Protein AF-A0A1V5VRU3-F1 (afdb_monomer)

Foldseek 3Di:
DDDDDPVNVVVVVVVVVVVVVVVVVVVVVVVVVVVVPPPPPPPPPDDDDDDDPDDDPDDDDPPPPPDDDDDDDDDDDDDDDDDDDDDPDPPPPPPDDPPAQDEFFDADDFQVSHDPQWTQDADPNTTTGERPQCRPDRRNPPLLAFGFDDFQVSGPPQWGQDQDPNGTGTEHPVCNPDRNNPPPDPPPPDPPPDPDDDDDDDDDDDDDDDDDDDDDDDDDDDDDDDDDDDDDCPDPPDPPVVPVVVVVVVVVVVVVVVD

Radius of gyration: 36.34 Å; Cα contacts (8 Å, |Δi|>4): 181; chains: 1; bounding box: 81×54×110 Å

Structure (mmCIF, N/CA/C/O backbone):
data_AF-A0A1V5VRU3-F1
#
_entry.id   AF-A0A1V5VRU3-F1
#
loop_
_atom_site.group_PDB
_atom_site.id
_atom_site.type_symbol
_atom_site.label_atom_id
_atom_site.label_alt_id
_atom_site.label_comp_id
_atom_site.label_asym_id
_atom_site.label_entity_id
_atom_site.label_seq_id
_atom_site.pdbx_PDB_ins_code
_atom_site.Cartn_x
_atom_site.Cartn_y
_atom_site.Cartn_z
_atom_site.occupancy
_atom_site.B_iso_or_equiv
_atom_site.auth_seq_id
_atom_site.auth_comp_id
_atom_site.auth_asym_id
_atom_site.auth_atom_id
_atom_site.pdbx_PDB_model_num
ATOM 1 N N . MET A 1 1 ? -40.796 11.898 47.579 1.00 52.44 1 MET A N 1
ATOM 2 C CA . MET A 1 1 ? -39.769 11.968 46.516 1.00 52.44 1 MET A CA 1
ATOM 3 C C . MET A 1 1 ? -38.413 11.687 47.148 1.00 52.44 1 MET A C 1
ATOM 5 O O . MET A 1 1 ? -38.053 12.433 48.054 1.00 52.44 1 MET A O 1
ATOM 9 N N . PRO A 1 2 ? -37.701 10.614 46.764 1.00 69.75 2 PRO A N 1
ATOM 10 C CA . PRO A 1 2 ? -36.360 10.347 47.281 1.00 69.75 2 PRO A CA 1
ATOM 11 C C . PRO A 1 2 ? -35.386 11.431 46.801 1.00 69.75 2 PRO A C 1
ATOM 13 O O . PRO A 1 2 ? -35.386 11.793 45.625 1.00 69.75 2 PRO A O 1
ATOM 16 N N . LYS A 1 3 ? -34.562 11.964 47.709 1.00 79.50 3 LYS A N 1
ATOM 17 C CA . LYS A 1 3 ? -33.475 12.879 47.343 1.00 79.50 3 LYS A CA 1
ATOM 18 C C . LYS A 1 3 ? -32.316 12.042 46.808 1.00 79.50 3 LYS A C 1
ATOM 20 O O . LYS A 1 3 ? -31.652 11.361 47.578 1.00 79.50 3 LYS A O 1
ATOM 25 N N . ILE A 1 4 ? -32.098 12.072 45.496 1.00 82.50 4 ILE A N 1
ATOM 26 C CA . ILE A 1 4 ? -30.920 11.451 44.883 1.00 82.50 4 ILE A CA 1
ATOM 27 C C . ILE A 1 4 ? -29.725 12.361 45.165 1.00 82.50 4 ILE A C 1
ATOM 29 O O . ILE A 1 4 ? -29.680 13.497 44.687 1.00 82.50 4 ILE A O 1
ATOM 33 N N . ASP A 1 5 ? -28.761 11.870 45.940 1.00 87.00 5 ASP A N 1
ATOM 34 C CA . ASP A 1 5 ? -27.544 12.620 46.227 1.00 87.00 5 ASP A CA 1
ATOM 35 C C . ASP A 1 5 ? -26.734 12.894 44.958 1.00 87.00 5 ASP A C 1
ATOM 37 O O . ASP A 1 5 ? -26.608 12.055 44.063 1.00 87.00 5 ASP A O 1
ATOM 41 N N . LYS A 1 6 ? -26.113 14.076 44.909 1.00 87.75 6 LYS A N 1
ATOM 42 C CA . LYS A 1 6 ? -25.376 14.580 43.737 1.00 87.75 6 LYS A CA 1
ATOM 43 C C . LYS A 1 6 ? -24.251 13.634 43.275 1.00 87.75 6 LYS A C 1
ATOM 45 O O . LYS A 1 6 ? -23.928 13.601 42.092 1.00 87.75 6 LYS A O 1
ATOM 50 N N . LYS A 1 7 ? -23.690 12.845 44.202 1.00 86.31 7 LYS A N 1
ATOM 51 C CA . LYS A 1 7 ? -22.688 11.795 43.938 1.00 86.31 7 LYS A CA 1
ATOM 52 C C . LYS A 1 7 ? -23.293 10.577 43.226 1.00 86.31 7 LYS A C 1
ATOM 54 O O . LYS A 1 7 ? -22.710 10.084 42.267 1.00 86.31 7 LYS A O 1
ATOM 59 N N . ASN A 1 8 ? -24.483 10.145 43.640 1.00 82.06 8 ASN A N 1
ATOM 60 C CA . ASN A 1 8 ? -25.176 8.998 43.050 1.00 82.06 8 ASN A CA 1
ATOM 61 C C . ASN A 1 8 ? -25.708 9.354 41.653 1.00 82.06 8 ASN A C 1
ATOM 63 O O . ASN A 1 8 ? -25.624 8.540 40.739 1.00 82.06 8 ASN A O 1
ATOM 67 N N . LEU A 1 9 ? -26.157 10.601 41.453 1.00 91.00 9 LEU A N 1
ATOM 68 C CA . LEU A 1 9 ? -26.514 11.116 40.128 1.00 91.00 9 LEU A CA 1
ATOM 69 C C . LEU A 1 9 ? -25.323 11.085 39.150 1.00 91.00 9 LEU A C 1
ATOM 71 O O . LEU A 1 9 ? -25.490 10.672 38.005 1.00 91.00 9 LEU A O 1
ATOM 75 N N . LEU A 1 10 ? -24.122 11.475 39.598 1.00 92.00 10 LEU A N 1
ATOM 76 C CA . LEU A 1 10 ? -22.906 11.413 38.777 1.00 92.00 10 LEU A CA 1
ATOM 77 C C . LEU A 1 10 ? -22.586 9.971 38.346 1.00 92.00 10 LEU A C 1
ATOM 79 O O . LEU A 1 10 ? -22.287 9.731 37.178 1.00 92.00 10 LEU A O 1
ATOM 83 N N . LEU A 1 11 ? -22.693 9.012 39.272 1.00 91.44 11 LEU A N 1
ATOM 84 C CA . LEU A 1 11 ? -22.444 7.593 39.004 1.00 91.44 11 LEU A CA 1
ATOM 85 C C . LEU A 1 11 ? -23.445 7.033 37.977 1.00 91.44 11 LEU A C 1
ATOM 87 O O . LEU A 1 11 ? -23.035 6.376 37.020 1.00 91.44 11 LEU A O 1
ATOM 91 N N . ILE A 1 12 ? -24.733 7.375 38.104 1.00 88.69 12 ILE A N 1
ATOM 92 C CA . ILE A 1 12 ? -25.776 7.003 37.132 1.00 88.69 12 ILE A CA 1
ATOM 93 C C . ILE A 1 12 ? -25.460 7.562 35.735 1.00 88.69 12 ILE A C 1
ATOM 95 O O . ILE A 1 12 ? -25.572 6.830 34.753 1.00 88.69 12 ILE A O 1
ATOM 99 N N . ILE A 1 13 ? -25.021 8.821 35.622 1.00 94.38 13 ILE A N 1
ATOM 100 C CA . ILE A 1 13 ? -24.660 9.430 34.327 1.00 94.38 13 ILE A CA 1
ATOM 101 C C . ILE A 1 13 ? -23.489 8.682 33.667 1.00 94.38 13 ILE A C 1
ATOM 103 O O . ILE A 1 13 ? -23.544 8.403 32.469 1.00 94.38 13 ILE A O 1
ATOM 107 N N . ILE A 1 14 ? -22.458 8.311 34.434 1.00 95.00 14 ILE A N 1
ATOM 108 C CA . ILE A 1 14 ? -21.302 7.546 33.928 1.00 95.00 14 ILE A CA 1
ATOM 109 C C . ILE A 1 14 ? -21.729 6.144 33.455 1.00 95.00 14 ILE A C 1
ATOM 111 O O . ILE A 1 14 ? -21.285 5.678 32.401 1.00 95.00 14 ILE A O 1
ATOM 115 N N . LEU A 1 15 ? -22.626 5.484 34.191 1.00 93.25 15 LEU A N 1
ATOM 116 C CA . LEU A 1 15 ? -23.161 4.169 33.828 1.00 93.25 15 LEU A CA 1
ATOM 117 C C . LEU A 1 15 ? -24.006 4.241 32.542 1.00 93.25 15 LEU A C 1
ATOM 119 O O . LEU A 1 15 ? -23.826 3.431 31.636 1.00 93.25 15 LEU A O 1
ATOM 123 N N . VAL A 1 16 ? -24.863 5.256 32.398 1.00 93.19 16 VAL A N 1
ATOM 124 C CA . VAL A 1 16 ? -25.648 5.467 31.168 1.00 93.19 16 VAL A CA 1
ATOM 125 C C . VAL A 1 16 ? -24.740 5.780 29.971 1.00 93.19 16 VAL A C 1
ATOM 127 O O . VAL A 1 16 ? -24.919 5.202 28.898 1.00 93.19 16 VAL A O 1
ATOM 130 N N . ALA A 1 17 ? -23.731 6.638 30.144 1.00 95.25 17 ALA A N 1
ATOM 131 C CA . ALA A 1 17 ? -22.798 6.992 29.073 1.00 95.25 17 ALA A CA 1
ATOM 132 C C . ALA A 1 17 ? -21.990 5.782 28.567 1.00 95.25 17 ALA A C 1
ATOM 134 O O . ALA A 1 17 ? -21.843 5.602 27.356 1.00 95.25 17 ALA A O 1
ATOM 135 N N . THR A 1 18 ? -21.505 4.923 29.471 1.00 95.94 18 THR A N 1
ATOM 136 C CA . THR A 1 18 ? -20.747 3.717 29.092 1.00 95.94 18 THR A CA 1
ATOM 137 C C . THR A 1 18 ? -21.614 2.683 28.367 1.00 95.94 18 THR A C 1
ATOM 139 O O . THR A 1 18 ? -21.159 2.111 27.374 1.00 95.94 18 THR A O 1
ATOM 142 N N . VAL A 1 19 ? -22.881 2.506 28.762 1.00 93.25 19 VAL A N 1
ATOM 143 C CA . VAL A 1 19 ? -23.839 1.644 28.038 1.00 93.25 19 VAL A CA 1
ATOM 144 C C . VAL A 1 19 ? -24.113 2.163 26.619 1.00 93.25 19 VAL A C 1
ATOM 146 O O . VAL A 1 19 ? -24.104 1.377 25.669 1.00 93.25 19 VAL A O 1
ATOM 149 N N . ILE A 1 20 ? -24.291 3.478 26.440 1.00 95.06 20 ILE A N 1
ATOM 150 C CA . ILE A 1 20 ? -24.502 4.089 25.113 1.00 95.06 20 ILE A CA 1
ATOM 151 C C . ILE A 1 20 ? -23.274 3.886 24.209 1.00 95.06 20 ILE A C 1
ATOM 153 O O . ILE A 1 20 ? -23.419 3.479 23.055 1.00 95.06 20 ILE A O 1
ATOM 157 N N . LEU A 1 21 ? -22.063 4.104 24.732 1.00 95.19 21 LEU A N 1
ATOM 158 C CA . LEU A 1 21 ? -20.812 3.860 24.002 1.00 95.19 21 LEU A CA 1
ATOM 159 C C . LEU A 1 21 ? -20.673 2.390 23.569 1.00 95.19 21 LEU A C 1
ATOM 161 O O . LEU A 1 21 ? -20.313 2.124 22.421 1.00 95.19 21 LEU A O 1
ATOM 165 N N . GLY A 1 22 ? -21.026 1.439 24.441 1.00 93.62 22 GLY A N 1
ATOM 166 C CA . GLY A 1 22 ? -21.050 0.009 24.113 1.00 93.62 22 GLY A CA 1
ATOM 167 C C . GLY A 1 22 ? -22.048 -0.355 23.005 1.00 93.62 22 GLY A C 1
ATOM 168 O O . GLY A 1 22 ? -21.742 -1.168 22.133 1.00 93.62 22 GLY A O 1
ATOM 169 N N . ALA A 1 23 ? -23.223 0.279 22.972 1.00 92.31 23 ALA A N 1
ATOM 170 C CA . ALA A 1 23 ? -24.199 0.062 21.902 1.00 92.31 23 ALA A CA 1
ATOM 171 C C . ALA A 1 23 ? -23.693 0.560 20.529 1.00 92.31 23 ALA A C 1
ATOM 173 O O . ALA A 1 23 ? -23.911 -0.097 19.504 1.00 92.31 23 ALA A O 1
ATOM 174 N N . ILE A 1 24 ? -22.981 1.691 20.495 1.00 95.75 24 ILE A N 1
ATOM 175 C CA . ILE A 1 24 ? -22.416 2.265 19.260 1.00 95.75 24 ILE A CA 1
ATOM 176 C C . ILE A 1 24 ? -21.297 1.375 18.693 1.00 95.75 24 ILE A C 1
ATOM 178 O O . ILE A 1 24 ? -21.255 1.131 17.483 1.00 95.75 24 ILE A O 1
ATOM 182 N N . THR A 1 25 ? -20.410 0.836 19.535 1.00 93.44 25 THR A N 1
ATOM 183 C CA . THR A 1 25 ? -19.323 -0.041 19.060 1.00 93.44 25 THR A CA 1
ATOM 184 C C . THR A 1 25 ? -19.852 -1.371 18.520 1.00 93.44 25 THR A C 1
ATOM 186 O O . THR A 1 25 ? -19.452 -1.782 17.429 1.00 93.44 25 THR A O 1
ATOM 189 N N . VAL A 1 26 ? -20.812 -2.004 19.205 1.00 94.56 26 VAL A N 1
ATOM 190 C CA . VAL A 1 26 ? -21.435 -3.264 18.752 1.00 94.56 26 VAL A CA 1
ATOM 191 C C . VAL A 1 26 ? -22.196 -3.083 17.434 1.00 94.56 26 VAL A C 1
ATOM 193 O O . VAL A 1 26 ? -22.033 -3.886 16.514 1.00 94.56 26 VAL A O 1
ATOM 196 N N . THR A 1 27 ? -22.989 -2.017 17.290 1.00 92.88 27 THR A N 1
ATOM 197 C CA . THR A 1 27 ? -23.717 -1.745 16.034 1.00 92.88 27 THR A CA 1
ATOM 198 C C . THR A 1 27 ? -22.776 -1.447 14.864 1.00 92.88 27 THR A C 1
ATOM 200 O O . THR A 1 27 ? -23.025 -1.914 13.750 1.00 92.88 27 THR A O 1
ATOM 203 N N . THR A 1 28 ? -21.659 -0.757 15.111 1.00 93.88 28 THR A N 1
ATOM 204 C CA . THR A 1 28 ? -20.618 -0.504 14.100 1.00 93.88 28 THR A CA 1
ATOM 205 C C . THR A 1 28 ? -19.918 -1.797 13.669 1.00 93.88 28 THR A C 1
ATOM 207 O O . THR A 1 28 ? -19.772 -2.048 12.471 1.00 93.88 28 THR A O 1
ATOM 210 N N . ALA A 1 29 ? -19.555 -2.665 14.619 1.00 92.62 29 ALA A N 1
ATOM 211 C CA . ALA A 1 29 ? -18.951 -3.965 14.323 1.00 92.62 29 ALA A CA 1
ATOM 212 C C . ALA A 1 29 ? -19.888 -4.864 13.492 1.00 92.62 29 ALA A C 1
ATOM 214 O O . ALA A 1 29 ? -19.464 -5.452 12.496 1.00 92.62 29 ALA A O 1
ATOM 215 N N . LEU A 1 30 ? -21.181 -4.914 13.839 1.00 92.94 30 LEU A N 1
ATOM 216 C CA . LEU A 1 30 ? -22.188 -5.665 13.081 1.00 92.94 30 LEU A CA 1
ATOM 217 C C . LEU A 1 30 ? -22.394 -5.108 11.663 1.00 92.94 30 LEU A C 1
ATOM 219 O O . LEU A 1 30 ? -22.528 -5.889 10.721 1.00 92.94 30 LEU A O 1
ATOM 223 N N . LYS A 1 31 ? -22.374 -3.779 11.482 1.00 90.81 31 LYS A N 1
ATOM 224 C CA . LYS A 1 31 ? -22.432 -3.140 10.154 1.00 90.81 31 LYS A CA 1
ATOM 225 C C . LYS A 1 31 ? -21.255 -3.556 9.270 1.00 90.81 31 LYS A C 1
ATOM 227 O O . LYS A 1 31 ? -21.479 -3.940 8.125 1.00 90.81 31 LYS A O 1
ATOM 232 N N . LEU A 1 32 ? -20.028 -3.523 9.794 1.00 89.19 32 LEU A N 1
ATOM 233 C CA . LEU A 1 32 ? -18.833 -3.948 9.054 1.00 89.19 32 LEU A CA 1
ATOM 234 C C . LEU A 1 32 ? -18.878 -5.446 8.712 1.00 89.19 32 LEU A C 1
ATOM 236 O O . LEU A 1 32 ? -18.597 -5.821 7.575 1.00 89.19 32 LEU A O 1
ATOM 240 N N . TYR A 1 33 ? -19.321 -6.290 9.647 1.00 89.19 33 TYR A N 1
ATOM 241 C CA . TYR A 1 33 ? -19.487 -7.727 9.411 1.00 89.19 33 TYR A CA 1
ATOM 242 C C . TYR A 1 33 ? -20.517 -8.029 8.308 1.00 89.19 33 TYR A C 1
ATOM 244 O O . TYR A 1 33 ? -20.262 -8.845 7.425 1.00 89.19 33 TYR A O 1
ATOM 252 N N . GLN A 1 34 ? -21.655 -7.325 8.299 1.00 88.62 34 GLN A N 1
ATOM 253 C CA . GLN A 1 34 ? -22.669 -7.453 7.243 1.00 88.62 34 GLN A CA 1
ATOM 254 C C . GLN A 1 34 ? -22.182 -6.971 5.870 1.00 88.62 34 GLN A C 1
ATOM 256 O O . GLN A 1 34 ? -22.635 -7.496 4.853 1.00 88.62 34 GLN A O 1
ATOM 261 N N . ILE A 1 35 ? -21.279 -5.987 5.819 1.00 85.69 35 ILE A N 1
ATOM 262 C CA . ILE A 1 35 ? -20.655 -5.540 4.566 1.00 85.69 35 ILE A CA 1
ATOM 263 C C . ILE A 1 35 ? -19.686 -6.612 4.051 1.00 85.69 35 ILE A C 1
ATOM 265 O O . ILE A 1 35 ? -19.758 -6.958 2.877 1.00 85.69 35 ILE A O 1
ATOM 269 N N . GLY A 1 36 ? -18.853 -7.191 4.924 1.00 79.00 36 GLY A N 1
ATOM 270 C CA . GLY A 1 36 ? -17.902 -8.247 4.553 1.00 79.00 36 GLY A CA 1
ATOM 271 C C . GLY A 1 36 ? -18.531 -9.603 4.201 1.00 79.00 36 GLY A C 1
ATOM 272 O O . GLY A 1 36 ? -17.907 -10.390 3.498 1.00 79.00 36 GLY A O 1
ATOM 273 N N . GLN A 1 37 ? -19.754 -9.890 4.666 1.00 79.38 37 GLN A N 1
ATOM 274 C CA . GLN A 1 37 ? -20.467 -11.135 4.338 1.00 79.38 37 GLN A CA 1
ATOM 275 C C . GLN A 1 37 ? -21.315 -11.082 3.068 1.00 79.38 37 GLN A C 1
ATOM 277 O O . GLN A 1 37 ? -21.686 -12.138 2.555 1.00 79.38 37 GLN A O 1
ATOM 282 N N . LYS A 1 38 ? -21.636 -9.897 2.538 1.00 77.00 38 LYS A N 1
ATOM 283 C CA . LYS A 1 38 ? -22.164 -9.835 1.174 1.00 77.00 38 LYS A CA 1
ATOM 284 C C . LYS A 1 38 ? -21.024 -10.254 0.253 1.00 77.00 38 LYS A C 1
ATOM 286 O O . LYS A 1 38 ? -19.994 -9.581 0.290 1.00 77.00 38 LYS A O 1
ATOM 291 N N . PRO A 1 39 ? -21.172 -11.314 -0.565 1.00 58.94 39 PRO A N 1
ATOM 292 C CA . PRO A 1 39 ? -20.181 -11.602 -1.580 1.00 58.94 39 PRO A CA 1
ATOM 293 C C . PRO A 1 39 ? -20.085 -10.354 -2.447 1.00 58.94 39 PRO A C 1
ATOM 295 O O . PRO A 1 39 ? -21.050 -9.987 -3.123 1.00 58.94 39 PRO A O 1
ATOM 298 N N . VAL A 1 40 ? -18.943 -9.672 -2.385 1.00 65.88 40 VAL A N 1
ATOM 299 C CA . VAL A 1 40 ? -18.565 -8.728 -3.425 1.00 65.88 40 VAL A CA 1
ATOM 300 C C . VAL A 1 40 ? -18.407 -9.585 -4.669 1.00 65.88 40 VAL A C 1
ATOM 302 O O . VAL A 1 40 ? -17.387 -10.246 -4.854 1.00 65.88 40 VAL A O 1
ATOM 305 N N . ALA A 1 41 ? -19.494 -9.675 -5.444 1.00 55.88 41 ALA A N 1
ATOM 306 C CA . ALA A 1 41 ? -19.493 -10.319 -6.745 1.00 55.88 41 ALA A CA 1
ATOM 307 C C . ALA A 1 41 ? -18.259 -9.781 -7.470 1.00 55.88 41 ALA A C 1
ATOM 309 O O . ALA A 1 41 ? -18.127 -8.554 -7.508 1.00 55.88 41 ALA A O 1
ATOM 310 N N . PRO A 1 42 ? -17.328 -10.639 -7.932 1.00 53.81 42 PRO A N 1
ATOM 311 C CA . PRO A 1 42 ? -16.067 -10.161 -8.468 1.00 53.81 42 PRO A CA 1
ATOM 312 C C . PRO A 1 42 ? -16.358 -9.134 -9.552 1.00 53.81 42 PRO A C 1
ATOM 314 O O . PRO A 1 42 ? -16.870 -9.491 -10.608 1.00 53.81 42 PRO A O 1
ATOM 317 N N . THR A 1 43 ? -16.046 -7.860 -9.299 1.00 55.91 43 THR A N 1
ATOM 318 C CA . THR A 1 43 ? -16.284 -6.769 -10.257 1.00 55.91 43 THR A CA 1
ATOM 319 C C . THR A 1 43 ? -15.263 -6.798 -11.401 1.00 55.91 43 THR A C 1
ATOM 321 O O . THR A 1 43 ? -14.963 -5.775 -12.009 1.00 55.91 43 THR A O 1
ATOM 324 N N . ALA A 1 44 ? -14.734 -7.987 -11.701 1.00 54.91 44 ALA A N 1
ATOM 325 C CA . ALA A 1 44 ? -14.215 -8.311 -13.009 1.00 54.91 44 ALA A CA 1
ATOM 326 C C . ALA A 1 44 ? -15.389 -8.160 -13.995 1.00 54.91 44 ALA A C 1
ATOM 328 O O . ALA A 1 44 ? -16.414 -8.825 -13.818 1.00 54.91 44 ALA A O 1
ATOM 329 N N . PRO A 1 45 ? -15.299 -7.263 -14.990 1.00 55.25 45 PRO A N 1
ATOM 330 C CA . PRO A 1 45 ? -16.370 -7.093 -15.961 1.00 55.25 45 PRO A CA 1
ATOM 331 C C . PRO A 1 45 ? -16.643 -8.420 -16.679 1.00 55.25 45 PRO A C 1
ATOM 333 O O . PRO A 1 45 ? -15.709 -9.114 -17.086 1.00 55.25 45 PRO A O 1
ATOM 336 N N . GLU A 1 46 ? -17.928 -8.760 -16.840 1.00 50.94 46 GLU A N 1
ATOM 337 C CA . GLU A 1 46 ? -18.367 -9.958 -17.564 1.00 50.94 46 GLU A CA 1
ATOM 338 C C . GLU A 1 46 ? -17.716 -9.987 -18.954 1.00 50.94 46 GLU A C 1
ATOM 340 O O . GLU A 1 46 ? -18.046 -9.195 -19.840 1.00 50.94 46 GLU A O 1
ATOM 345 N N . SER A 1 47 ? -16.765 -10.899 -19.144 1.00 53.72 47 SER A N 1
ATOM 346 C CA . SER A 1 47 ? -15.974 -10.981 -20.367 1.00 53.72 47 SER A CA 1
ATOM 347 C C . SER A 1 47 ? -16.795 -11.687 -21.448 1.00 53.72 47 SER A C 1
ATOM 349 O O . SER A 1 47 ? -16.788 -12.912 -21.568 1.00 53.72 47 SER A O 1
ATOM 351 N N . LYS A 1 48 ? -17.540 -10.909 -22.235 1.00 57.91 48 LYS A N 1
ATOM 352 C CA . LYS A 1 48 ? -18.231 -11.357 -23.454 1.00 57.91 48 LYS A CA 1
ATOM 353 C C . LYS A 1 48 ? -17.736 -10.534 -24.652 1.00 57.91 48 LYS A C 1
ATOM 355 O O . LYS A 1 48 ? -17.472 -9.345 -24.483 1.00 57.91 48 LYS A O 1
ATOM 360 N N . PRO A 1 49 ? -17.652 -11.118 -25.864 1.00 58.34 49 PRO A N 1
ATOM 361 C CA . PRO A 1 49 ? -18.237 -12.398 -26.272 1.00 58.34 49 PRO A CA 1
ATOM 362 C C . PRO A 1 49 ? -17.252 -13.582 -26.284 1.00 58.34 49 PRO A C 1
ATOM 364 O O . PRO A 1 49 ? -16.040 -13.414 -26.196 1.00 58.34 49 PRO A O 1
ATOM 367 N N . LYS A 1 50 ? -17.813 -14.789 -26.451 1.00 55.12 50 LYS A N 1
ATOM 368 C CA . LYS A 1 50 ? -17.084 -16.037 -26.727 1.00 55.12 50 LYS A CA 1
ATOM 369 C C . LYS A 1 50 ? -16.036 -15.849 -27.826 1.00 55.12 50 LYS A C 1
ATOM 371 O O . LYS A 1 50 ? -16.356 -15.325 -28.894 1.00 55.12 50 LYS A O 1
ATOM 376 N N . ALA A 1 51 ? -14.833 -16.370 -27.595 1.00 54.06 51 ALA A N 1
ATOM 377 C CA . ALA A 1 51 ? -13.893 -16.627 -28.675 1.00 54.06 51 ALA A CA 1
ATOM 378 C C . ALA A 1 51 ? -14.556 -17.570 -29.692 1.00 54.06 51 ALA A C 1
ATOM 380 O O . ALA A 1 51 ? -15.137 -18.589 -29.318 1.00 54.06 51 ALA A O 1
ATOM 381 N N . VAL A 1 52 ? -14.495 -17.211 -30.974 1.00 58.38 52 VAL A N 1
ATOM 382 C CA . VAL A 1 52 ? -14.900 -18.110 -32.055 1.00 58.38 52 VAL A CA 1
ATOM 383 C C . VAL A 1 52 ? -13.856 -19.214 -32.144 1.00 58.38 52 VAL A C 1
ATOM 385 O O . VAL A 1 52 ? -12.742 -18.987 -32.618 1.00 58.38 52 VAL A O 1
ATOM 388 N N . ASP A 1 53 ? -14.226 -20.412 -31.701 1.00 60.06 53 ASP A N 1
ATOM 389 C CA . ASP A 1 53 ? -13.485 -21.615 -32.049 1.00 60.06 53 ASP A CA 1
ATOM 390 C C . ASP A 1 53 ? -13.436 -21.764 -33.577 1.00 60.06 53 ASP A C 1
ATOM 392 O O . ASP A 1 53 ? -14.443 -21.584 -34.269 1.00 60.06 53 ASP A O 1
ATOM 396 N N . ASN A 1 54 ? -12.270 -22.189 -34.076 1.00 62.66 54 ASN A N 1
ATOM 397 C CA . ASN A 1 54 ? -11.948 -22.515 -35.474 1.00 62.66 54 ASN A CA 1
ATOM 398 C C . ASN A 1 54 ? -11.572 -21.339 -36.407 1.00 62.66 54 ASN A C 1
ATOM 400 O O . ASN A 1 54 ? -12.384 -20.852 -37.188 1.00 62.66 54 ASN A O 1
ATOM 404 N N . SER A 1 55 ? -10.274 -20.995 -36.450 1.00 57.56 55 SER A N 1
ATOM 405 C CA . SER A 1 55 ? -9.533 -20.863 -37.734 1.00 57.56 55 SER A CA 1
ATOM 406 C C . SER A 1 55 ? -8.017 -20.635 -37.585 1.00 57.56 55 SER A C 1
ATOM 408 O O . SER A 1 55 ? -7.256 -21.074 -38.447 1.00 57.56 55 SER A O 1
ATOM 410 N N . CYS A 1 56 ? -7.538 -20.006 -36.506 1.00 52.09 56 CYS A N 1
ATOM 411 C CA . CYS A 1 56 ? -6.126 -19.605 -36.381 1.00 52.09 56 CYS A CA 1
ATOM 412 C C . CYS A 1 56 ? -5.164 -20.737 -35.962 1.00 52.09 56 CYS A C 1
ATOM 414 O O . CYS A 1 56 ? -4.605 -20.731 -34.865 1.00 52.09 56 CYS A O 1
ATOM 416 N N . ARG A 1 57 ? -4.892 -21.682 -36.871 1.00 56.69 57 ARG A N 1
ATOM 417 C CA . ARG A 1 57 ? -3.777 -22.638 -36.735 1.00 56.69 57 ARG A CA 1
ATOM 418 C C . ARG A 1 57 ? -2.458 -22.001 -37.188 1.00 56.69 57 ARG A C 1
ATOM 420 O O . ARG A 1 57 ? -1.996 -22.240 -38.306 1.00 56.69 57 ARG A O 1
ATOM 427 N N . LEU A 1 58 ? -1.830 -21.212 -36.314 1.00 54.97 58 LEU A N 1
ATOM 428 C CA . LEU A 1 58 ? -0.466 -20.717 -36.534 1.00 54.97 58 LEU A CA 1
ATOM 429 C C . LEU A 1 58 ? 0.506 -21.898 -36.646 1.00 54.97 58 LEU A C 1
ATOM 431 O O . LEU A 1 58 ? 0.817 -22.574 -35.670 1.00 54.97 58 LEU A O 1
ATOM 435 N N . THR A 1 59 ? 0.977 -22.145 -37.866 1.00 62.03 59 THR A N 1
ATOM 436 C CA . THR A 1 59 ? 1.992 -23.159 -38.157 1.00 62.03 59 THR A CA 1
ATOM 437 C C . THR A 1 59 ? 3.315 -22.430 -38.350 1.00 62.03 59 THR A C 1
ATOM 439 O O . THR A 1 59 ? 3.547 -21.857 -39.411 1.00 62.03 59 THR A O 1
ATOM 442 N N . PHE A 1 60 ? 4.164 -22.408 -37.322 1.00 61.28 60 PHE A N 1
ATOM 443 C CA . PHE A 1 60 ? 5.525 -21.889 -37.444 1.00 61.28 60 PHE A CA 1
ATOM 444 C C . PHE A 1 60 ? 6.492 -23.042 -37.728 1.00 61.28 60 PHE A C 1
ATOM 446 O O . PHE A 1 60 ? 6.523 -24.043 -37.013 1.00 61.28 60 PHE A O 1
ATOM 453 N N . THR A 1 61 ? 7.283 -22.906 -38.789 1.00 61.41 61 THR A N 1
ATOM 454 C CA . THR A 1 61 ? 8.340 -23.865 -39.115 1.00 61.41 61 THR A CA 1
ATOM 455 C C . THR A 1 61 ? 9.563 -23.536 -38.271 1.00 61.41 61 THR A C 1
ATOM 457 O O . THR A 1 61 ? 10.239 -22.539 -38.517 1.00 61.41 61 THR A O 1
ATOM 460 N N . VAL A 1 62 ? 9.859 -24.368 -37.271 1.00 62.59 62 VAL A N 1
ATOM 461 C CA . VAL A 1 62 ? 11.112 -24.262 -36.514 1.00 62.59 62 VAL A CA 1
ATOM 462 C C . VAL A 1 62 ? 12.246 -24.788 -37.387 1.00 62.59 62 VAL A C 1
ATOM 464 O O . VAL A 1 62 ? 12.451 -25.997 -37.497 1.00 62.59 62 VAL A O 1
ATOM 467 N N . THR A 1 63 ? 12.997 -23.880 -38.008 1.00 57.91 63 THR A N 1
ATOM 468 C CA . THR A 1 63 ? 14.261 -24.225 -38.662 1.00 57.91 63 THR A CA 1
ATOM 469 C C . THR A 1 63 ? 15.279 -24.592 -37.586 1.00 57.91 63 THR A C 1
ATOM 471 O O . THR A 1 63 ? 15.939 -23.725 -37.016 1.00 57.91 63 THR A O 1
ATOM 474 N N . VAL A 1 64 ? 15.395 -25.887 -37.290 1.00 64.81 64 VAL A N 1
ATOM 475 C CA . VAL A 1 64 ? 16.455 -26.425 -36.432 1.00 64.81 64 VAL A CA 1
ATOM 476 C C . VAL A 1 64 ? 17.811 -26.210 -37.101 1.00 64.81 64 VAL A C 1
ATOM 478 O O . VAL A 1 64 ? 18.233 -26.976 -37.964 1.00 64.81 64 VAL A O 1
ATOM 481 N N . VAL A 1 65 ? 18.503 -25.146 -36.693 1.00 62.19 65 VAL A N 1
ATOM 482 C CA . VAL A 1 65 ? 19.919 -24.955 -37.010 1.00 62.19 65 VAL A CA 1
ATOM 483 C C . VAL A 1 65 ? 20.692 -26.043 -36.274 1.00 62.19 65 VAL A C 1
ATOM 485 O O . VAL A 1 65 ? 20.738 -26.060 -35.046 1.00 62.19 65 VAL A O 1
ATOM 488 N N . THR A 1 66 ? 21.275 -26.978 -37.021 1.00 52.72 66 THR A N 1
ATOM 489 C CA . THR A 1 66 ? 22.094 -28.053 -36.460 1.00 52.72 66 THR A CA 1
ATOM 490 C C . THR A 1 66 ? 23.357 -27.469 -35.835 1.00 52.72 66 THR A C 1
ATOM 492 O O . THR A 1 66 ? 24.286 -27.081 -36.546 1.00 52.72 66 THR A O 1
ATOM 495 N N . THR A 1 67 ? 23.384 -27.404 -34.504 1.00 61.00 67 THR A N 1
ATOM 496 C CA . THR A 1 67 ? 24.553 -27.008 -33.711 1.00 61.00 67 THR A CA 1
ATOM 497 C C . THR A 1 67 ? 25.771 -27.857 -34.096 1.00 61.00 67 THR A C 1
ATOM 499 O O . THR A 1 67 ? 25.639 -29.082 -34.165 1.00 61.00 67 THR A O 1
ATOM 502 N N . PRO A 1 68 ? 26.953 -27.260 -34.340 1.00 55.75 68 PRO A N 1
ATOM 503 C CA . PRO A 1 68 ? 28.149 -28.024 -34.670 1.00 55.75 68 PRO A CA 1
ATOM 504 C C . PRO A 1 68 ? 28.567 -28.938 -33.511 1.00 55.75 68 PRO A C 1
ATOM 506 O O . PRO A 1 68 ? 28.528 -28.554 -32.342 1.00 55.75 68 PRO A O 1
ATOM 509 N N . THR A 1 69 ? 28.986 -30.151 -33.870 1.00 56.69 69 THR A N 1
ATOM 510 C CA . THR A 1 69 ? 29.448 -31.214 -32.972 1.00 56.69 69 THR A CA 1
ATOM 511 C C . THR A 1 69 ? 30.476 -30.714 -31.947 1.00 56.69 69 THR A C 1
ATOM 513 O O . THR A 1 69 ? 31.523 -30.206 -32.354 1.00 56.69 69 THR A O 1
ATOM 516 N N . PRO A 1 70 ? 30.253 -30.897 -30.630 1.00 54.09 70 PRO A N 1
ATOM 517 C CA . PRO A 1 70 ? 31.273 -30.608 -29.631 1.00 54.09 70 PRO A CA 1
ATOM 518 C C . PRO A 1 70 ? 32.387 -31.663 -29.686 1.00 54.09 70 PRO A C 1
ATOM 520 O O . PRO A 1 70 ? 32.166 -32.839 -29.400 1.00 54.09 70 PRO A O 1
ATOM 523 N N . THR A 1 71 ? 33.599 -31.236 -30.037 1.00 56.31 71 THR A N 1
ATOM 524 C CA . THR A 1 71 ? 34.804 -32.074 -29.970 1.00 56.31 71 THR A CA 1
ATOM 525 C C . THR A 1 71 ? 35.171 -32.355 -28.515 1.00 56.31 71 THR A C 1
ATOM 527 O O . THR A 1 71 ? 35.461 -31.431 -27.758 1.00 56.31 71 THR A O 1
ATOM 530 N N . THR A 1 72 ? 35.199 -33.630 -28.134 1.00 51.62 72 THR A N 1
ATOM 531 C CA . THR A 1 72 ? 35.555 -34.105 -26.790 1.00 51.62 72 THR A CA 1
ATOM 532 C C . THR A 1 72 ? 37.049 -33.927 -26.481 1.00 51.62 72 THR A C 1
ATOM 534 O O . THR A 1 72 ? 37.875 -34.440 -27.237 1.00 51.62 72 THR A O 1
ATOM 537 N N . PRO A 1 73 ? 37.424 -33.349 -25.324 1.00 54.06 73 PRO A N 1
ATOM 538 C CA . PRO A 1 73 ? 38.745 -33.537 -24.737 1.00 54.06 73 PRO A CA 1
ATOM 539 C C . PRO A 1 73 ? 38.663 -34.274 -23.389 1.00 54.06 73 PRO A C 1
ATOM 541 O O . PRO A 1 73 ? 38.080 -33.784 -22.430 1.00 54.06 73 PRO A O 1
ATOM 544 N N . VAL A 1 74 ? 39.290 -35.454 -23.359 1.00 51.66 74 VAL A N 1
ATOM 545 C CA . VAL A 1 74 ? 39.971 -36.119 -22.227 1.00 51.66 74 VAL A CA 1
ATOM 546 C C . VAL A 1 74 ? 39.376 -35.964 -20.813 1.00 51.66 74 VAL A C 1
ATOM 548 O O . VAL A 1 74 ? 39.505 -34.938 -20.153 1.00 51.66 74 VAL A O 1
ATOM 551 N N . SER A 1 75 ? 38.886 -37.088 -20.284 1.00 53.25 75 SER A N 1
ATOM 552 C CA . SER A 1 75 ? 38.638 -37.287 -18.852 1.00 53.25 75 SER A CA 1
ATOM 553 C C . SER A 1 75 ? 39.948 -37.346 -18.056 1.00 53.25 75 SER A C 1
ATOM 555 O O . SER A 1 75 ? 40.764 -38.243 -18.278 1.00 53.25 75 SER A O 1
ATOM 557 N N . THR A 1 76 ? 40.121 -36.450 -17.081 1.00 38.56 76 THR A N 1
ATOM 558 C CA . THR A 1 76 ? 41.079 -36.616 -15.978 1.00 38.56 76 THR A CA 1
ATOM 559 C C . THR A 1 76 ? 40.335 -36.776 -14.656 1.00 38.56 76 THR A C 1
ATOM 561 O O . THR A 1 76 ? 39.894 -35.818 -14.025 1.00 38.56 76 THR A O 1
ATOM 564 N N . THR A 1 77 ? 40.216 -38.027 -14.217 1.00 57.75 77 THR A N 1
ATOM 565 C CA . THR A 1 77 ? 39.727 -38.385 -12.884 1.00 57.75 77 THR A CA 1
ATOM 566 C C . THR A 1 77 ? 40.647 -37.800 -11.811 1.00 57.75 77 THR A C 1
ATOM 568 O O . THR A 1 77 ? 41.802 -38.211 -11.705 1.00 57.75 77 THR A O 1
ATOM 571 N N . VAL A 1 78 ? 40.130 -36.896 -10.976 1.00 47.66 78 VAL A N 1
ATOM 572 C CA . VAL A 1 78 ? 40.778 -36.486 -9.721 1.00 47.66 78 VAL A CA 1
ATOM 573 C C . VAL A 1 78 ? 39.893 -36.810 -8.520 1.00 47.66 78 VAL A C 1
ATOM 575 O O . VAL A 1 78 ? 38.694 -36.539 -8.496 1.00 47.66 78 VAL A O 1
ATOM 578 N N . THR A 1 79 ? 40.523 -37.463 -7.549 1.00 54.28 79 THR A N 1
ATOM 579 C CA . THR A 1 79 ? 39.946 -38.090 -6.357 1.00 54.28 79 THR A CA 1
ATOM 580 C C . THR A 1 79 ? 39.266 -37.086 -5.414 1.00 54.28 79 THR A C 1
ATOM 582 O O . THR A 1 79 ? 39.819 -36.009 -5.188 1.00 54.28 79 THR A O 1
ATOM 585 N N . PRO A 1 80 ? 38.121 -37.427 -4.788 1.00 57.41 80 PRO A N 1
ATOM 586 C CA . PRO A 1 80 ? 37.515 -36.584 -3.764 1.00 57.41 80 PRO A CA 1
ATOM 587 C C . PRO A 1 80 ? 38.282 -36.693 -2.437 1.00 57.41 80 PRO A C 1
ATOM 589 O O . PRO A 1 80 ? 38.188 -37.701 -1.738 1.00 57.41 80 PRO A O 1
ATOM 592 N N . THR A 1 81 ? 38.996 -35.632 -2.054 1.00 53.25 81 THR A N 1
ATOM 593 C CA . THR A 1 81 ? 39.568 -35.496 -0.704 1.00 53.25 81 THR A CA 1
ATOM 594 C C . THR A 1 81 ? 38.682 -34.584 0.138 1.00 53.25 81 THR A C 1
ATOM 596 O O . THR A 1 81 ? 38.625 -33.374 -0.068 1.00 53.25 81 THR A O 1
ATOM 599 N N . SER A 1 82 ? 37.987 -35.169 1.106 1.00 56.97 82 SER A N 1
ATOM 600 C CA . SER A 1 82 ? 37.168 -34.459 2.087 1.00 56.97 82 SER A CA 1
ATOM 601 C C . SER A 1 82 ? 38.029 -33.740 3.130 1.00 56.97 82 SER A C 1
ATOM 603 O O . SER A 1 82 ? 38.625 -34.421 3.964 1.00 56.97 82 SER A O 1
ATOM 605 N N . GLN A 1 83 ? 38.035 -32.400 3.180 1.00 60.19 83 GLN A N 1
ATOM 606 C CA . GLN A 1 83 ? 38.304 -31.694 4.443 1.00 60.19 83 GLN A CA 1
ATOM 607 C C . GLN A 1 83 ? 37.893 -30.210 4.465 1.00 60.19 83 GLN A C 1
ATOM 609 O O . GLN A 1 83 ? 37.912 -29.527 3.450 1.00 60.19 83 GLN A O 1
ATOM 614 N N . LEU A 1 84 ? 37.654 -29.737 5.696 1.00 38.78 84 LEU A N 1
ATOM 615 C CA . LEU A 1 84 ? 37.505 -28.351 6.164 1.00 38.78 84 LEU A CA 1
ATOM 616 C C . LEU A 1 84 ? 36.130 -27.685 5.995 1.00 38.78 84 LEU A C 1
ATOM 618 O O . LEU A 1 84 ? 35.810 -27.027 5.010 1.00 38.78 84 LEU A O 1
ATOM 622 N N . THR A 1 85 ? 35.381 -27.767 7.096 1.00 55.50 85 THR A N 1
ATOM 623 C CA . THR A 1 85 ? 34.388 -26.793 7.557 1.00 55.50 85 THR A CA 1
ATOM 624 C C . THR A 1 85 ? 34.817 -25.352 7.243 1.00 55.50 85 THR A C 1
ATOM 626 O O . THR A 1 85 ? 35.859 -24.920 7.746 1.00 55.50 85 THR A O 1
ATOM 629 N N . PRO A 1 86 ? 34.030 -24.567 6.485 1.00 50.25 86 PRO A N 1
ATOM 630 C CA . PRO A 1 86 ? 34.294 -23.146 6.335 1.00 50.25 86 PRO A CA 1
ATOM 631 C C . PRO A 1 86 ? 33.960 -22.428 7.647 1.00 50.25 86 PRO A C 1
ATOM 633 O O . PRO A 1 86 ? 32.796 -22.187 7.970 1.00 50.25 86 PRO A O 1
ATOM 636 N N . THR A 1 87 ? 34.996 -22.065 8.405 1.00 55.47 87 THR A N 1
ATOM 637 C CA . THR A 1 87 ? 34.895 -21.024 9.434 1.00 55.47 87 THR A CA 1
ATOM 638 C C . THR A 1 87 ? 34.256 -19.793 8.803 1.00 55.47 87 THR A C 1
ATOM 640 O O . THR A 1 87 ? 34.708 -19.347 7.750 1.00 55.47 87 THR A O 1
ATOM 643 N N . ALA A 1 88 ? 33.222 -19.238 9.438 1.00 46.41 88 ALA A N 1
ATOM 644 C CA . ALA A 1 88 ? 32.553 -18.036 8.957 1.00 46.41 88 ALA A CA 1
ATOM 645 C C . ALA A 1 88 ? 33.527 -16.846 8.962 1.00 46.41 88 ALA A C 1
ATOM 647 O O . ALA A 1 88 ? 33.671 -16.137 9.959 1.00 46.41 88 ALA A O 1
ATOM 648 N N . THR A 1 89 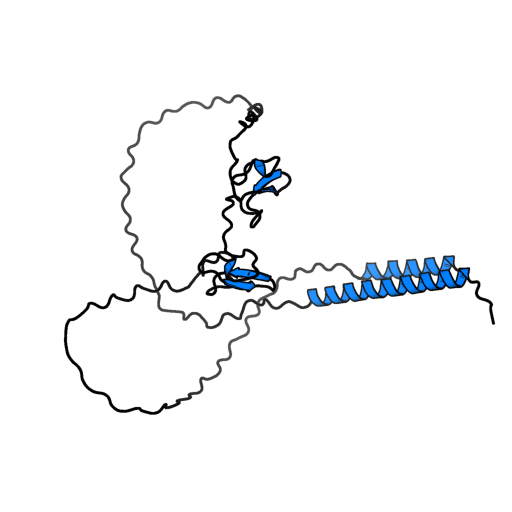? 34.213 -16.627 7.839 1.00 49.97 89 THR A N 1
ATOM 649 C CA . THR A 1 89 ? 34.979 -15.411 7.598 1.00 49.97 89 THR A CA 1
ATOM 650 C C . THR A 1 89 ? 33.995 -14.254 7.609 1.00 49.97 89 THR A C 1
ATOM 652 O O . THR A 1 89 ? 33.167 -14.128 6.706 1.00 49.97 89 THR A O 1
ATOM 655 N N . LEU A 1 90 ? 34.080 -13.413 8.641 1.00 43.88 90 LEU A N 1
ATOM 656 C CA . LEU A 1 90 ? 33.394 -12.129 8.668 1.00 43.88 90 LEU A CA 1
ATOM 657 C C . LEU A 1 90 ? 33.788 -11.381 7.392 1.00 43.88 90 LEU A C 1
ATOM 659 O O . LEU A 1 90 ? 34.943 -10.981 7.240 1.00 43.88 90 LEU A O 1
ATOM 663 N N . LYS A 1 91 ? 32.836 -11.248 6.457 1.00 56.47 91 LYS A N 1
ATOM 664 C CA . LYS A 1 91 ? 33.001 -10.444 5.243 1.00 56.47 91 LYS A CA 1
ATOM 665 C C . LYS A 1 91 ? 33.530 -9.083 5.700 1.00 56.47 91 LYS A C 1
ATOM 667 O O . LYS A 1 91 ? 32.863 -8.471 6.536 1.00 56.47 91 LYS A O 1
ATOM 672 N N . PRO A 1 92 ? 34.698 -8.618 5.221 1.00 45.22 92 PRO A N 1
ATOM 673 C CA . PRO A 1 92 ? 35.254 -7.363 5.695 1.00 45.22 92 PRO A CA 1
ATOM 674 C C . PRO A 1 92 ? 34.236 -6.258 5.428 1.00 45.22 92 PRO A C 1
ATOM 676 O O . PRO A 1 92 ? 33.882 -5.994 4.276 1.00 45.22 92 PRO A O 1
ATOM 679 N N . THR A 1 93 ? 33.740 -5.649 6.505 1.00 58.41 93 THR A N 1
ATOM 680 C CA . THR A 1 93 ? 32.929 -4.438 6.442 1.00 58.41 93 THR A CA 1
ATOM 681 C C . THR A 1 93 ? 33.797 -3.379 5.789 1.00 58.41 93 THR A C 1
ATOM 683 O O . THR A 1 93 ? 34.694 -2.831 6.426 1.00 58.41 93 THR A O 1
ATOM 686 N N . ALA A 1 94 ? 33.584 -3.150 4.494 1.00 51.56 94 ALA A N 1
ATOM 687 C CA . ALA A 1 94 ? 34.308 -2.135 3.757 1.00 51.56 94 ALA A CA 1
ATOM 688 C C . ALA A 1 94 ? 33.993 -0.784 4.402 1.00 51.56 94 ALA A C 1
ATOM 690 O O . ALA A 1 94 ? 32.869 -0.292 4.295 1.00 51.56 94 ALA A O 1
ATOM 691 N N . THR A 1 95 ? 34.971 -0.218 5.113 1.00 58.16 95 THR A N 1
ATOM 692 C CA . THR A 1 95 ? 34.876 1.128 5.676 1.00 58.16 95 THR A CA 1
ATOM 693 C C . THR A 1 95 ? 34.495 2.075 4.539 1.00 58.16 95 THR A C 1
ATOM 695 O O . THR A 1 95 ? 35.262 2.171 3.578 1.00 58.16 95 THR A O 1
ATOM 698 N N . PRO A 1 96 ? 33.321 2.728 4.584 1.00 53.41 96 PRO A N 1
ATOM 699 C CA . PRO A 1 96 ? 32.821 3.472 3.439 1.00 53.41 96 PRO A CA 1
ATOM 700 C C . PRO A 1 96 ? 33.756 4.641 3.138 1.00 53.41 96 PRO A C 1
ATOM 702 O O . PRO A 1 96 ? 33.959 5.511 3.986 1.00 53.41 96 PRO A O 1
ATOM 705 N N . THR A 1 97 ? 34.319 4.664 1.928 1.00 58.31 97 THR A N 1
ATOM 706 C CA . THR A 1 97 ? 35.152 5.771 1.449 1.00 58.31 97 THR A CA 1
ATOM 707 C C . THR A 1 97 ? 34.327 7.062 1.477 1.00 58.31 97 THR A C 1
ATOM 709 O O . THR A 1 97 ? 33.334 7.149 0.746 1.00 58.31 97 THR A O 1
ATOM 712 N N . PRO A 1 98 ? 34.689 8.074 2.292 1.00 57.88 98 PRO A N 1
ATOM 713 C CA . PRO A 1 98 ? 33.870 9.272 2.432 1.00 57.88 98 PRO A CA 1
ATOM 714 C C . PRO A 1 98 ? 33.803 10.051 1.113 1.00 57.88 98 PRO A C 1
ATOM 716 O O . PRO A 1 98 ? 34.804 10.609 0.670 1.00 57.88 98 PRO A O 1
ATOM 719 N N . GLY A 1 99 ? 32.622 10.099 0.490 1.00 68.00 99 GLY A N 1
ATOM 720 C CA . GLY A 1 99 ? 32.348 10.945 -0.679 1.00 68.00 99 GLY A CA 1
ATOM 721 C C . GLY A 1 99 ? 31.707 10.248 -1.881 1.00 68.00 99 GLY A C 1
ATOM 722 O O . GLY A 1 99 ? 31.122 10.939 -2.713 1.00 68.00 99 GLY A O 1
ATOM 723 N N . SER A 1 100 ? 31.743 8.914 -1.979 1.00 76.88 100 SER A N 1
ATOM 724 C CA . SER A 1 100 ? 30.976 8.220 -3.023 1.00 76.88 100 SER A CA 1
ATOM 725 C C . SER A 1 100 ? 29.505 8.160 -2.625 1.00 76.88 100 SER A C 1
ATOM 727 O O . SER A 1 100 ? 29.175 7.566 -1.600 1.00 76.88 100 SER A O 1
ATOM 729 N N . LYS A 1 101 ? 28.619 8.758 -3.431 1.00 84.88 101 LYS A N 1
ATOM 730 C CA . LYS A 1 101 ? 27.173 8.575 -3.259 1.00 84.88 101 LYS A CA 1
ATOM 731 C C . LYS A 1 101 ? 26.817 7.116 -3.541 1.00 84.88 101 LYS A C 1
ATOM 733 O O . LYS A 1 101 ? 27.211 6.592 -4.583 1.00 84.88 101 LYS A O 1
ATOM 738 N N . THR A 1 102 ? 26.096 6.476 -2.629 1.00 86.38 102 THR A N 1
ATOM 739 C CA . THR A 1 102 ? 25.628 5.094 -2.775 1.00 86.38 102 THR A CA 1
ATOM 740 C C . THR A 1 102 ? 24.462 5.009 -3.763 1.00 86.38 102 THR A C 1
ATOM 742 O O . THR A 1 102 ? 23.702 5.972 -3.938 1.00 86.38 102 THR A O 1
ATOM 745 N N . ALA A 1 103 ? 24.362 3.879 -4.461 1.00 92.12 103 ALA A N 1
ATOM 746 C CA . ALA A 1 103 ? 23.382 3.646 -5.512 1.00 92.12 103 ALA A CA 1
ATOM 747 C C . ALA A 1 103 ? 22.014 3.257 -4.921 1.00 92.12 103 ALA A C 1
ATOM 749 O O . ALA A 1 103 ? 21.766 3.389 -3.721 1.00 92.12 103 ALA A O 1
ATOM 750 N N . CYS A 1 104 ? 21.097 2.799 -5.776 1.00 94.44 104 CYS A N 1
ATOM 751 C CA . CYS A 1 104 ? 19.848 2.216 -5.305 1.00 94.44 104 CYS A CA 1
ATOM 752 C C . CYS A 1 104 ? 20.098 1.008 -4.394 1.00 94.44 104 CYS A C 1
ATOM 754 O O . CYS A 1 104 ? 20.999 0.211 -4.647 1.00 94.44 104 CYS A O 1
ATOM 756 N N . PHE A 1 105 ? 19.259 0.857 -3.370 1.00 94.69 105 PHE A N 1
ATOM 757 C CA . PHE A 1 105 ? 19.184 -0.295 -2.469 1.00 94.69 105 PHE A CA 1
ATOM 758 C C . PHE A 1 105 ? 20.417 -0.536 -1.580 1.00 94.69 105 PHE A C 1
ATOM 760 O O . PHE A 1 105 ? 20.359 -1.350 -0.651 1.00 94.69 105 PHE A O 1
ATOM 767 N N . ASP A 1 106 ? 21.498 0.212 -1.791 1.00 95.81 106 ASP A N 1
ATOM 768 C CA . ASP A 1 106 ? 22.654 0.270 -0.904 1.00 95.81 106 ASP A CA 1
ATOM 769 C C . ASP A 1 106 ? 22.269 0.793 0.487 1.00 95.81 106 ASP A C 1
ATOM 771 O O . ASP A 1 106 ? 21.337 1.585 0.652 1.00 95.81 106 ASP A O 1
ATOM 775 N N . GLU A 1 107 ? 22.997 0.347 1.510 1.00 95.56 107 GLU A N 1
ATOM 776 C CA . GLU A 1 107 ? 22.731 0.723 2.900 1.00 95.56 107 GLU A CA 1
ATOM 777 C C . GLU A 1 107 ? 23.178 2.156 3.206 1.00 95.56 107 GLU A C 1
ATOM 779 O O . GLU A 1 107 ? 24.189 2.643 2.694 1.00 95.56 107 GLU A O 1
ATOM 784 N N . CYS A 1 108 ? 22.413 2.839 4.058 1.00 95.94 108 CYS A N 1
ATOM 785 C CA . CYS A 1 108 ? 22.617 4.252 4.356 1.00 95.94 108 CYS A CA 1
ATOM 786 C C . C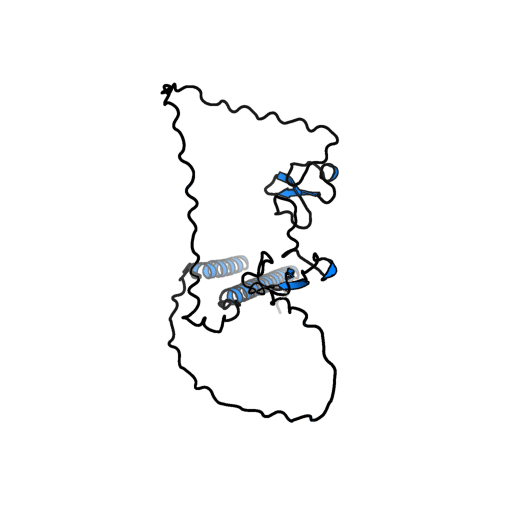YS A 1 108 ? 22.293 4.603 5.813 1.00 95.94 108 CYS A C 1
ATOM 788 O O . CYS A 1 108 ? 21.436 4.007 6.467 1.00 95.94 108 CYS A O 1
ATOM 790 N N . SER A 1 109 ? 22.949 5.646 6.308 1.00 95.88 109 SER A N 1
ATOM 791 C CA . SER A 1 109 ? 22.703 6.256 7.617 1.00 95.88 109 SER A CA 1
ATOM 792 C C . SER A 1 109 ? 21.879 7.544 7.509 1.00 95.88 109 SER A C 1
ATOM 794 O O . SER A 1 109 ? 21.119 7.861 8.431 1.00 95.88 109 SER A O 1
ATOM 796 N N . SER A 1 110 ? 22.004 8.277 6.394 1.00 95.56 110 SER A N 1
ATOM 797 C CA . SER A 1 110 ? 21.310 9.544 6.123 1.00 95.56 110 SER A CA 1
ATOM 798 C C . SER A 1 110 ? 21.098 9.794 4.623 1.00 95.56 110 SER A C 1
ATOM 800 O O . SER A 1 110 ? 21.837 9.274 3.789 1.00 95.56 110 SER A O 1
ATOM 802 N N . ASP A 1 111 ? 20.114 10.635 4.279 1.00 95.62 111 ASP A N 1
ATOM 803 C CA . ASP A 1 111 ? 19.759 10.983 2.888 1.00 95.62 111 ASP A CA 1
ATOM 804 C C . ASP A 1 111 ? 20.947 11.511 2.066 1.00 95.62 111 ASP A C 1
ATOM 806 O O . ASP A 1 111 ? 21.041 11.249 0.871 1.00 95.62 111 ASP A O 1
ATOM 810 N N . GLY A 1 112 ? 21.885 12.222 2.704 1.00 94.88 112 GLY A N 1
ATOM 811 C CA . GLY A 1 112 ? 23.054 12.807 2.038 1.00 94.88 112 GLY A CA 1
ATOM 812 C C . GLY A 1 112 ? 24.065 11.790 1.495 1.00 94.88 112 GLY A C 1
ATOM 813 O O . GLY A 1 112 ? 24.944 12.176 0.728 1.00 94.88 112 GLY A O 1
ATOM 814 N N . GLN A 1 113 ? 23.951 10.512 1.873 1.00 95.25 113 GLN A N 1
ATOM 815 C CA . GLN A 1 113 ? 24.774 9.436 1.317 1.00 95.25 113 GLN A CA 1
ATOM 816 C C . GLN A 1 113 ? 24.238 8.923 -0.025 1.00 95.25 113 GLN A C 1
ATOM 818 O O . GLN A 1 113 ? 25.008 8.391 -0.816 1.00 95.25 113 GLN A O 1
ATOM 823 N N . CYS A 1 114 ? 22.950 9.109 -0.313 1.00 95.75 114 CYS A N 1
ATOM 824 C CA . CYS A 1 114 ? 22.311 8.520 -1.481 1.00 95.75 114 CYS A CA 1
ATOM 825 C C . CYS A 1 114 ? 22.546 9.321 -2.775 1.00 95.75 114 CYS A C 1
ATOM 827 O O . CYS A 1 114 ? 22.758 10.541 -2.766 1.00 95.75 114 CYS A O 1
ATOM 829 N N . ALA A 1 115 ? 22.472 8.633 -3.919 1.00 94.75 115 ALA A N 1
ATOM 830 C CA . ALA A 1 115 ? 22.420 9.263 -5.237 1.00 94.75 115 ALA A CA 1
ATOM 831 C C . ALA A 1 115 ? 21.261 10.278 -5.349 1.00 94.75 115 ALA A C 1
ATOM 833 O O . ALA A 1 115 ? 20.246 10.189 -4.657 1.00 94.75 115 ALA A O 1
ATOM 834 N N . SER A 1 116 ? 21.417 11.279 -6.220 1.00 91.44 116 SER A N 1
ATOM 835 C CA . SER A 1 116 ? 20.428 12.352 -6.388 1.00 91.44 116 SER A CA 1
ATOM 836 C C . SER A 1 116 ? 19.053 11.789 -6.785 1.00 91.44 116 SER A C 1
ATOM 838 O O . SER A 1 116 ? 18.954 11.070 -7.771 1.00 91.44 116 SER A O 1
ATOM 840 N N . GLY A 1 117 ? 18.003 12.134 -6.030 1.00 88.69 117 GLY A N 1
ATOM 841 C CA . GLY A 1 117 ? 16.638 11.612 -6.219 1.00 88.69 117 GLY A CA 1
ATOM 842 C C . GLY A 1 117 ? 16.271 10.426 -5.315 1.00 88.69 117 GLY A C 1
ATOM 843 O O . GLY A 1 117 ? 15.096 10.082 -5.213 1.00 88.69 117 GLY A O 1
ATOM 844 N N . LEU A 1 118 ? 17.240 9.840 -4.607 1.00 94.69 118 LEU A N 1
ATOM 845 C CA . LEU A 1 118 ? 17.011 8.801 -3.601 1.00 94.69 118 LEU A CA 1
ATOM 846 C C . LEU A 1 118 ? 17.004 9.396 -2.184 1.00 94.69 118 LEU A C 1
ATOM 848 O O . LEU A 1 118 ? 17.618 10.433 -1.923 1.00 94.69 118 LEU A O 1
ATOM 852 N N . ARG A 1 119 ? 16.327 8.721 -1.251 1.00 96.19 119 ARG A N 1
ATOM 853 C CA . ARG A 1 119 ? 16.318 9.037 0.186 1.00 96.19 119 ARG A CA 1
ATOM 854 C C . ARG A 1 119 ? 16.602 7.790 1.014 1.00 96.19 119 ARG A C 1
ATOM 856 O O . ARG A 1 119 ? 16.393 6.670 0.557 1.00 96.19 119 ARG A O 1
ATOM 863 N N . CYS A 1 120 ? 17.074 7.984 2.236 1.00 97.25 120 CYS A N 1
ATOM 864 C CA . CYS A 1 120 ? 17.462 6.902 3.124 1.00 97.25 120 CYS A CA 1
ATOM 865 C C . CYS A 1 120 ? 16.247 6.401 3.921 1.00 97.25 120 CYS A C 1
ATOM 867 O O . CYS A 1 120 ? 15.908 6.939 4.979 1.00 97.25 120 CYS A O 1
ATOM 869 N N . LEU A 1 121 ? 15.564 5.384 3.390 1.00 96.12 121 LEU A N 1
ATOM 870 C CA . LEU A 1 121 ? 14.298 4.863 3.915 1.00 96.12 121 LEU A CA 1
ATOM 871 C C . LEU A 1 121 ? 14.481 3.465 4.523 1.00 96.12 121 LEU A C 1
ATOM 873 O O . LEU A 1 121 ? 15.357 2.703 4.121 1.00 96.12 121 LEU A O 1
ATOM 877 N N . THR A 1 122 ? 13.658 3.115 5.512 1.00 97.00 122 THR A N 1
ATOM 878 C CA . THR A 1 122 ? 13.714 1.798 6.164 1.00 97.00 122 THR A CA 1
ATOM 879 C C . THR A 1 122 ? 12.918 0.767 5.365 1.00 97.00 122 THR A C 1
ATOM 881 O O . THR A 1 122 ? 11.693 0.849 5.317 1.00 97.00 122 THR A O 1
ATOM 884 N N . TYR A 1 123 ? 13.596 -0.240 4.815 1.00 95.12 123 TYR A N 1
ATOM 885 C CA . TYR A 1 123 ? 12.995 -1.394 4.146 1.00 95.12 123 TYR A CA 1
ATOM 886 C C . TYR A 1 123 ? 13.393 -2.682 4.873 1.00 95.12 123 TYR A C 1
ATOM 888 O O . TYR A 1 123 ? 14.575 -2.937 5.110 1.00 95.12 123 TYR A O 1
ATOM 896 N N . SER A 1 124 ? 12.403 -3.480 5.283 1.00 94.81 124 SER A N 1
ATOM 897 C CA . SER A 1 124 ? 12.599 -4.729 6.044 1.00 94.81 124 SER A CA 1
ATOM 898 C C . SER A 1 124 ? 13.497 -4.595 7.290 1.00 94.81 124 SER A C 1
ATOM 900 O O . SER A 1 124 ? 14.208 -5.523 7.661 1.00 94.81 124 SER A O 1
ATOM 902 N N . GLY A 1 125 ? 13.474 -3.427 7.945 1.00 94.56 125 GLY A N 1
ATOM 903 C CA . GLY A 1 125 ? 14.275 -3.123 9.140 1.00 94.56 125 GLY A CA 1
ATOM 904 C C . GLY A 1 125 ? 15.676 -2.554 8.870 1.00 94.56 125 GLY A C 1
ATOM 905 O O . GLY A 1 125 ? 16.299 -2.045 9.800 1.00 94.56 125 GLY A O 1
ATOM 906 N N . THR A 1 126 ? 16.154 -2.554 7.623 1.00 96.94 126 THR A N 1
ATOM 907 C CA . THR A 1 126 ? 17.434 -1.940 7.226 1.00 96.94 126 THR A CA 1
ATOM 908 C C . THR A 1 126 ? 17.191 -0.610 6.516 1.00 96.94 126 THR A C 1
ATOM 910 O O . THR A 1 126 ? 16.265 -0.486 5.719 1.00 96.94 126 THR A O 1
ATOM 913 N N . LYS A 1 127 ? 18.024 0.402 6.770 1.00 97.06 127 LYS A N 1
ATOM 914 C CA . LYS A 1 127 ? 17.983 1.663 6.018 1.00 97.06 127 LYS A CA 1
ATOM 915 C C . LYS A 1 127 ? 18.699 1.515 4.676 1.00 97.06 127 LYS A C 1
ATOM 917 O O . LYS A 1 127 ? 19.869 1.135 4.655 1.00 97.06 127 LYS A O 1
ATOM 922 N N . ARG A 1 128 ? 18.007 1.826 3.578 1.00 97.06 128 ARG A N 1
ATOM 923 C CA . ARG A 1 128 ? 18.512 1.726 2.202 1.00 97.06 128 ARG A CA 1
ATOM 924 C C . ARG A 1 128 ? 18.200 2.984 1.393 1.00 97.06 128 ARG A C 1
ATOM 926 O O . ARG A 1 128 ? 17.201 3.661 1.647 1.00 97.06 128 ARG A O 1
ATOM 933 N N . CYS A 1 129 ? 19.054 3.295 0.42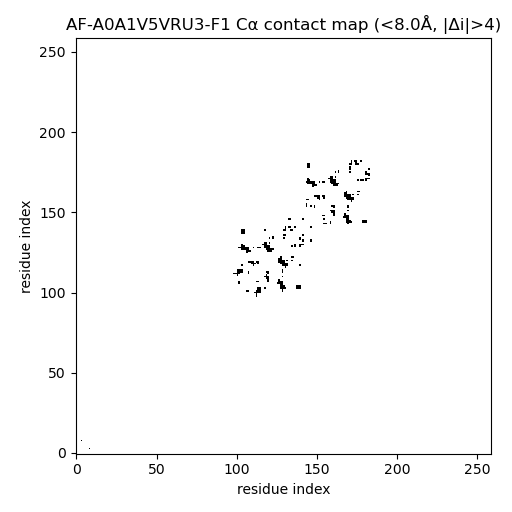4 1.00 97.06 129 CYS A N 1
ATOM 934 C CA . CYS A 1 129 ? 18.846 4.383 -0.525 1.00 97.06 129 CYS A CA 1
ATOM 935 C C . CYS A 1 129 ? 17.755 3.999 -1.530 1.00 97.06 129 CYS A C 1
ATOM 937 O O . CYS A 1 129 ? 17.982 3.202 -2.436 1.00 97.06 129 CYS A O 1
ATOM 939 N N . LEU A 1 130 ? 16.561 4.555 -1.347 1.00 95.94 130 LEU A N 1
ATOM 940 C CA . LEU A 1 130 ? 15.346 4.186 -2.066 1.00 95.94 130 LEU A CA 1
ATOM 941 C C . LEU A 1 130 ? 14.698 5.417 -2.694 1.00 95.94 130 LEU A C 1
ATOM 943 O O . LEU A 1 130 ? 14.784 6.529 -2.166 1.00 95.94 130 LEU A O 1
ATOM 947 N N . ASN A 1 131 ? 14.017 5.228 -3.820 1.00 91.94 131 ASN A N 1
ATOM 948 C CA . ASN A 1 131 ? 13.221 6.295 -4.406 1.00 91.94 131 ASN A CA 1
ATOM 949 C C . ASN A 1 131 ? 11.965 6.506 -3.543 1.00 91.94 131 ASN A C 1
ATOM 951 O O . ASN A 1 131 ? 11.244 5.559 -3.232 1.00 91.94 131 ASN A O 1
ATOM 955 N N . SER A 1 132 ? 11.697 7.749 -3.132 1.00 90.38 132 SER A N 1
ATOM 956 C CA . SER A 1 132 ? 10.578 8.046 -2.220 1.00 90.38 132 SER A CA 1
ATOM 957 C C . SER A 1 132 ? 9.202 7.786 -2.831 1.00 90.38 132 SER A C 1
ATOM 959 O O . SER A 1 132 ? 8.241 7.611 -2.086 1.00 90.38 132 SER A O 1
ATOM 961 N N . ASN A 1 133 ? 9.117 7.714 -4.161 1.00 83.12 133 ASN A N 1
ATOM 962 C CA . ASN A 1 133 ? 7.877 7.414 -4.873 1.00 83.12 133 ASN A CA 1
ATOM 963 C C . ASN A 1 133 ? 7.597 5.900 -4.960 1.00 83.12 133 ASN A C 1
ATOM 965 O O . ASN A 1 133 ? 6.463 5.512 -5.226 1.00 83.12 133 ASN A O 1
ATOM 969 N N . CYS A 1 134 ? 8.601 5.048 -4.718 1.00 87.31 134 CYS A N 1
ATOM 970 C CA . CYS A 1 134 ? 8.486 3.591 -4.793 1.00 87.31 134 CYS A CA 1
ATOM 971 C C . CYS A 1 134 ? 9.470 2.884 -3.827 1.00 87.31 134 CYS A C 1
ATOM 973 O O . CYS A 1 134 ? 10.431 2.244 -4.249 1.00 87.31 134 CYS A O 1
ATOM 975 N N . PRO A 1 135 ? 9.252 2.966 -2.499 1.00 88.69 135 PRO A N 1
ATOM 976 C CA . PRO A 1 135 ? 10.172 2.408 -1.499 1.00 88.69 135 PRO A CA 1
ATOM 977 C C . PRO A 1 135 ? 10.237 0.868 -1.477 1.00 88.69 135 PRO A C 1
ATOM 979 O O . PRO A 1 135 ? 10.985 0.307 -0.680 1.00 88.69 135 PRO A O 1
ATOM 982 N N . THR A 1 136 ? 9.432 0.189 -2.296 1.00 85.69 136 THR A N 1
ATOM 983 C CA . THR A 1 136 ? 9.407 -1.270 -2.467 1.00 85.69 136 THR A CA 1
ATOM 984 C C . THR A 1 136 ? 10.275 -1.769 -3.619 1.00 85.69 136 THR A C 1
ATOM 986 O O . THR A 1 136 ? 10.628 -2.946 -3.616 1.00 85.69 136 THR A O 1
ATOM 989 N N . GLU A 1 137 ? 10.629 -0.910 -4.580 1.00 87.06 137 GLU A N 1
ATOM 990 C CA . GLU A 1 137 ? 11.361 -1.331 -5.778 1.00 87.06 137 GLU A CA 1
ATOM 991 C C . GLU A 1 137 ? 12.862 -1.455 -5.515 1.00 87.06 137 GLU A C 1
ATOM 993 O O . GLU A 1 137 ? 13.491 -0.584 -4.909 1.00 87.06 137 GLU A O 1
ATOM 998 N N . ILE A 1 138 ? 13.440 -2.559 -5.991 1.00 88.00 138 ILE A N 1
ATOM 999 C CA . ILE A 1 138 ? 14.839 -2.930 -5.726 1.00 88.00 138 ILE A CA 1
ATOM 1000 C C . ILE A 1 138 ? 15.810 -2.223 -6.684 1.00 88.00 138 ILE A C 1
ATOM 1002 O O . ILE A 1 138 ? 16.978 -2.038 -6.351 1.00 88.00 138 ILE A O 1
ATOM 1006 N N . ASP A 1 139 ? 15.341 -1.797 -7.856 1.00 88.12 139 ASP A N 1
ATOM 1007 C CA . ASP A 1 139 ? 16.128 -1.067 -8.858 1.00 88.12 139 ASP A CA 1
ATOM 1008 C C . ASP A 1 139 ? 16.013 0.469 -8.735 1.00 88.12 139 ASP A C 1
ATOM 1010 O O . ASP A 1 139 ? 16.770 1.203 -9.377 1.00 88.12 139 ASP A O 1
ATOM 1014 N N . CYS A 1 140 ? 15.095 0.967 -7.892 1.00 85.25 140 CYS A N 1
ATOM 1015 C CA . CYS A 1 140 ? 14.703 2.377 -7.739 1.00 85.25 140 CYS A CA 1
ATOM 1016 C C . CYS A 1 140 ? 14.219 3.052 -9.032 1.00 85.25 140 CYS A C 1
ATOM 1018 O O . CYS A 1 140 ? 13.954 4.266 -9.034 1.00 85.25 140 CYS A O 1
ATOM 1020 N N . ALA A 1 141 ? 14.065 2.284 -10.108 1.00 85.94 141 ALA A N 1
ATOM 1021 C CA . ALA A 1 141 ? 13.325 2.689 -11.276 1.00 85.94 141 ALA A CA 1
ATOM 1022 C C . ALA A 1 141 ? 11.857 2.499 -10.914 1.00 85.94 141 ALA A C 1
ATOM 1024 O O . ALA A 1 141 ? 11.277 1.447 -11.153 1.00 85.94 141 ALA A O 1
ATOM 1025 N N . CYS A 1 142 ? 11.247 3.528 -10.314 1.00 81.00 142 CYS A N 1
ATOM 1026 C CA . CYS A 1 142 ? 9.801 3.521 -10.148 1.00 81.00 142 CYS A CA 1
ATOM 1027 C C . CYS A 1 142 ? 9.195 3.324 -11.528 1.00 81.00 142 CYS A C 1
ATOM 1029 O O . CYS A 1 142 ? 9.234 4.250 -12.345 1.00 81.00 142 CYS A O 1
ATOM 1031 N N . ASN A 1 143 ? 8.652 2.131 -11.781 1.00 75.69 143 ASN A N 1
ATOM 1032 C CA . ASN A 1 143 ? 7.787 1.933 -12.920 1.00 75.69 143 ASN A CA 1
ATOM 1033 C C . ASN A 1 143 ? 6.696 3.004 -12.768 1.00 75.69 143 ASN A C 1
ATOM 1035 O O . ASN A 1 143 ? 6.028 3.040 -11.734 1.00 75.69 143 ASN A O 1
ATOM 1039 N N . PRO A 1 144 ? 6.559 3.947 -13.714 1.00 76.19 144 PRO A N 1
ATOM 1040 C CA . PRO A 1 144 ? 5.559 4.999 -13.584 1.00 76.19 144 PRO A CA 1
ATOM 1041 C C . PRO A 1 144 ? 4.137 4.441 -13.639 1.00 76.19 144 PRO A C 1
ATOM 1043 O O . PRO A 1 144 ? 3.190 5.139 -13.287 1.00 76.19 144 PRO A O 1
ATOM 1046 N N . CYS A 1 145 ? 3.993 3.186 -14.064 1.00 82.12 145 CYS A N 1
ATOM 1047 C CA . CYS A 1 145 ? 2.786 2.411 -13.905 1.00 82.12 145 CYS A CA 1
ATOM 1048 C C . CYS A 1 145 ? 2.376 2.245 -12.433 1.00 82.12 145 CYS A C 1
ATOM 1050 O O . CYS A 1 145 ? 3.199 1.966 -11.566 1.00 82.12 145 CYS A O 1
ATOM 1052 N N . TRP A 1 146 ? 1.084 2.400 -12.153 1.00 88.31 146 TRP A N 1
ATOM 1053 C CA . TRP A 1 146 ? 0.440 2.232 -10.846 1.00 88.31 146 TRP A CA 1
ATOM 1054 C C . TRP A 1 146 ? 0.943 3.114 -9.693 1.00 88.31 146 TRP A C 1
ATOM 1056 O O . TRP A 1 146 ? 0.356 3.075 -8.604 1.00 88.31 146 TRP A O 1
ATOM 1066 N N . GLY A 1 147 ? 1.923 3.989 -9.931 1.00 87.69 147 GLY A N 1
ATOM 1067 C CA . GLY A 1 147 ? 2.263 5.094 -9.038 1.00 87.69 147 GLY A CA 1
ATOM 1068 C C . GLY A 1 147 ? 1.037 5.965 -8.746 1.00 87.69 147 GLY A C 1
ATOM 1069 O O . GLY A 1 147 ? 0.214 6.211 -9.630 1.00 87.69 147 GLY A O 1
ATOM 1070 N N . LYS A 1 148 ? 0.880 6.410 -7.494 1.00 89.81 148 LYS A N 1
ATOM 1071 C CA . LYS A 1 148 ? -0.216 7.315 -7.112 1.00 89.81 148 LYS A CA 1
ATOM 1072 C C . LYS A 1 148 ? -0.022 8.679 -7.765 1.00 89.81 148 LYS A C 1
ATOM 1074 O O . LYS A 1 148 ? 1.111 9.130 -7.895 1.00 89.81 148 LYS A O 1
ATOM 1079 N N . CYS A 1 149 ? -1.123 9.336 -8.109 1.00 92.50 149 CYS A N 1
ATOM 1080 C CA . CYS A 1 149 ? -1.093 10.640 -8.763 1.00 92.50 149 CYS A CA 1
ATOM 1081 C C . CYS A 1 149 ? -2.285 11.521 -8.374 1.00 92.50 149 CYS A C 1
ATOM 1083 O O . CYS A 1 149 ? -3.345 11.042 -7.962 1.00 92.50 149 CYS A O 1
ATOM 1085 N N . THR A 1 150 ? -2.125 12.822 -8.562 1.00 95.19 150 THR A N 1
ATOM 1086 C CA . THR A 1 150 ? -3.173 13.838 -8.457 1.00 95.19 150 THR A CA 1
ATOM 1087 C C . THR A 1 150 ? -3.712 14.193 -9.842 1.00 95.19 150 THR A C 1
ATOM 1089 O O . THR A 1 150 ? -4.928 14.323 -10.017 1.00 95.19 150 THR A O 1
ATOM 1092 N N . GLU A 1 151 ? -2.822 14.311 -10.830 1.00 94.94 151 GLU A N 1
ATOM 1093 C CA . GLU A 1 151 ? -3.088 14.818 -12.181 1.00 94.94 151 GLU A CA 1
ATOM 1094 C C . GLU A 1 151 ? -2.264 14.071 -13.245 1.00 94.94 151 GLU A C 1
ATOM 1096 O O . GLU A 1 151 ? -1.229 13.484 -12.941 1.00 94.94 151 GLU A O 1
ATOM 1101 N N . ASP A 1 152 ? -2.696 14.127 -14.511 1.00 94.00 152 ASP A N 1
ATOM 1102 C CA . ASP A 1 152 ? -2.021 13.459 -15.642 1.00 94.00 152 ASP A CA 1
ATOM 1103 C C . ASP A 1 152 ? -0.551 13.887 -15.825 1.00 94.00 152 ASP A C 1
ATOM 1105 O O . ASP A 1 152 ? 0.247 13.109 -16.337 1.00 94.00 152 ASP A O 1
ATOM 1109 N N . VAL A 1 153 ? -0.180 15.105 -15.407 1.00 91.50 153 VAL A N 1
ATOM 1110 C CA . VAL A 1 153 ? 1.185 15.654 -15.548 1.00 91.50 153 VAL A CA 1
ATOM 1111 C C . VAL A 1 153 ? 2.207 15.007 -14.603 1.00 91.50 153 VAL A C 1
ATOM 1113 O O . VAL A 1 153 ? 3.409 15.098 -14.841 1.00 91.50 153 VAL A O 1
ATOM 1116 N N . GLU A 1 154 ? 1.748 14.337 -13.543 1.00 88.44 154 GLU A N 1
ATOM 1117 C CA . GLU A 1 154 ? 2.613 13.579 -12.630 1.00 88.44 154 GLU A CA 1
ATOM 1118 C C . GLU A 1 154 ? 2.997 12.203 -13.208 1.00 88.44 154 GLU A C 1
ATOM 1120 O O . GLU A 1 154 ? 3.939 11.565 -12.736 1.00 88.44 154 GLU A O 1
ATOM 1125 N N . CYS A 1 155 ? 2.288 11.748 -14.245 1.00 90.50 155 CYS A N 1
ATOM 1126 C CA . CYS A 1 155 ? 2.524 10.476 -14.911 1.00 90.50 155 CYS A CA 1
ATOM 1127 C C . CYS A 1 155 ? 3.533 10.621 -16.060 1.00 90.50 155 CYS A C 1
ATOM 1129 O O . CYS A 1 155 ? 3.512 11.600 -16.806 1.00 90.50 155 CYS A O 1
ATOM 1131 N N . LEU A 1 156 ? 4.403 9.621 -16.257 1.00 87.31 156 LEU A N 1
ATOM 1132 C CA . LEU A 1 156 ? 5.298 9.616 -17.420 1.00 87.31 156 LEU A CA 1
ATOM 1133 C C . LEU A 1 156 ? 4.509 9.484 -18.735 1.00 87.31 156 LEU A C 1
ATOM 1135 O O . LEU A 1 156 ? 3.442 8.871 -18.795 1.00 87.31 156 LEU A O 1
ATOM 1139 N N . SER A 1 157 ? 5.075 10.056 -19.800 1.00 84.75 157 SER A N 1
ATOM 1140 C CA . SER A 1 157 ? 4.478 10.174 -21.133 1.00 84.75 157 SER A CA 1
ATOM 1141 C C . SER A 1 157 ? 3.788 8.894 -21.621 1.00 84.75 157 SER A C 1
ATOM 1143 O O . SER A 1 157 ? 4.437 7.873 -21.832 1.00 84.75 157 SER A O 1
ATOM 1145 N N . GLY A 1 158 ? 2.476 8.979 -21.861 1.00 85.50 158 GLY A N 1
ATOM 1146 C CA . GLY A 1 158 ? 1.638 7.868 -22.339 1.00 85.50 158 GLY A CA 1
ATOM 1147 C C . GLY A 1 158 ? 0.740 7.239 -21.267 1.00 85.50 158 GLY A C 1
ATOM 1148 O O . GLY A 1 158 ? -0.204 6.528 -21.610 1.00 85.50 158 GLY A O 1
ATOM 1149 N N . LEU A 1 159 ? 0.977 7.538 -19.990 1.00 92.25 159 LEU A N 1
ATOM 1150 C CA . LEU A 1 159 ? 0.108 7.160 -18.874 1.00 92.25 159 LEU A CA 1
ATOM 1151 C C . LEU A 1 159 ? -0.884 8.291 -18.549 1.00 92.25 159 LEU A C 1
ATOM 1153 O O . LEU A 1 159 ? -0.646 9.457 -18.868 1.00 92.25 159 LEU A O 1
ATOM 1157 N N . LYS A 1 160 ? -2.004 7.947 -17.906 1.00 94.94 160 LYS A N 1
ATOM 1158 C CA . LYS A 1 160 ? -3.010 8.892 -17.398 1.00 94.94 160 LYS A CA 1
ATOM 1159 C C . LYS A 1 160 ? -3.330 8.618 -15.937 1.00 94.94 160 LYS A C 1
ATOM 1161 O O . LYS A 1 160 ? -3.305 7.470 -15.498 1.00 94.94 160 LYS A O 1
ATOM 1166 N N . CYS A 1 161 ? -3.681 9.668 -15.208 1.00 96.06 161 CYS A N 1
ATOM 1167 C CA . CYS A 1 161 ? -4.042 9.602 -13.804 1.00 96.06 161 CYS A CA 1
ATOM 1168 C C . CYS A 1 161 ? -5.522 9.219 -13.646 1.00 96.06 161 CYS A C 1
ATOM 1170 O O . CYS A 1 161 ? -6.411 10.072 -13.552 1.00 96.06 161 CYS A O 1
ATOM 1172 N N . LEU A 1 162 ? -5.801 7.915 -13.649 1.00 96.06 162 LEU A N 1
ATOM 1173 C CA . LEU A 1 162 ? -7.156 7.361 -13.592 1.00 96.06 162 LEU A CA 1
ATOM 1174 C C . LEU A 1 162 ? -7.452 6.779 -12.205 1.00 96.06 162 LEU A C 1
ATOM 1176 O O . LEU A 1 162 ? -6.552 6.369 -11.479 1.00 96.06 162 LEU A O 1
ATOM 1180 N N . SER A 1 163 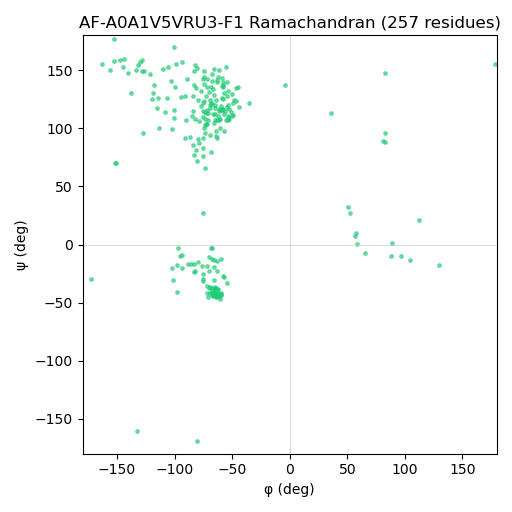? -8.728 6.761 -11.814 1.00 95.81 163 SER A N 1
ATOM 1181 C CA . SER A 1 163 ? -9.143 6.174 -10.535 1.00 95.81 163 SER A CA 1
ATOM 1182 C C . SER A 1 163 ? -9.338 4.669 -10.693 1.00 95.81 163 SER A C 1
ATOM 1184 O O . SER A 1 163 ? -10.284 4.237 -11.353 1.00 95.81 163 SER A O 1
ATOM 1186 N N . VAL A 1 164 ? -8.454 3.881 -10.083 1.00 94.00 164 VAL A N 1
ATOM 1187 C CA . VAL A 1 164 ? -8.504 2.415 -10.077 1.00 94.00 164 VAL A CA 1
ATOM 1188 C C . VAL A 1 164 ? -8.757 1.957 -8.645 1.00 94.00 164 VAL A C 1
ATOM 1190 O O . VAL A 1 164 ? -8.081 2.388 -7.712 1.00 94.00 164 VAL A O 1
ATOM 1193 N N . SER A 1 165 ? -9.794 1.142 -8.442 1.00 91.94 165 SER A N 1
ATOM 1194 C CA . SER A 1 165 ? -10.237 0.691 -7.108 1.00 91.94 165 SER A CA 1
ATOM 1195 C C . SER A 1 165 ? -10.486 1.825 -6.091 1.00 91.94 165 SER A C 1
ATOM 1197 O O . SER A 1 165 ? -10.397 1.618 -4.883 1.00 91.94 165 SER A O 1
ATOM 1199 N N . GLY A 1 166 ? -10.827 3.028 -6.573 1.00 92.44 166 GLY A N 1
ATOM 1200 C CA . GLY A 1 166 ? -11.089 4.215 -5.750 1.00 92.44 166 GLY A CA 1
ATOM 1201 C C . GLY A 1 166 ? -9.862 5.078 -5.430 1.00 92.44 166 GLY A C 1
ATOM 1202 O O . GLY A 1 166 ? -10.012 6.091 -4.750 1.00 92.44 166 GLY A O 1
ATOM 1203 N N . GLU A 1 167 ? -8.675 4.727 -5.930 1.00 94.88 167 GLU A N 1
ATOM 1204 C CA . GLU A 1 167 ? -7.443 5.502 -5.761 1.00 94.88 167 GLU A CA 1
ATOM 1205 C C . GLU A 1 167 ? -6.900 5.973 -7.119 1.00 94.88 167 GLU A C 1
ATOM 1207 O O . GLU A 1 167 ? -6.895 5.225 -8.094 1.00 94.88 167 GLU A O 1
ATOM 1212 N N . LYS A 1 168 ? -6.443 7.229 -7.204 1.00 95.44 168 LYS A N 1
ATOM 1213 C CA . LYS A 1 168 ? -5.862 7.781 -8.436 1.00 95.44 168 LYS A CA 1
ATOM 1214 C C . LYS A 1 168 ? -4.453 7.238 -8.674 1.00 95.44 168 LYS A C 1
ATOM 1216 O O . LYS A 1 168 ? -3.577 7.399 -7.819 1.00 95.44 168 LYS A O 1
ATOM 1221 N N . ARG A 1 169 ? -4.239 6.623 -9.838 1.00 93.56 169 ARG A N 1
ATOM 1222 C CA . ARG A 1 169 ? -2.976 5.996 -10.238 1.00 93.56 169 ARG A CA 1
ATOM 1223 C C . ARG A 1 169 ? -2.651 6.247 -11.707 1.00 93.56 169 ARG A C 1
ATOM 1225 O O . ARG A 1 169 ? -3.545 6.336 -12.547 1.00 93.56 169 ARG A O 1
ATOM 1232 N N . CYS A 1 170 ? -1.361 6.344 -12.003 1.00 93.94 170 CYS A N 1
ATOM 1233 C CA . CYS A 1 170 ? -0.833 6.461 -13.354 1.00 93.94 170 CYS A CA 1
ATOM 1234 C C . CYS A 1 170 ? -0.944 5.116 -14.071 1.00 93.94 170 CYS A C 1
ATOM 1236 O O . CYS A 1 170 ? -0.155 4.209 -13.827 1.00 93.94 170 CYS A O 1
ATOM 1238 N N . VAL A 1 171 ? -1.924 4.969 -14.956 1.00 94.62 171 VAL A N 1
ATOM 1239 C CA . VAL A 1 171 ? -2.150 3.728 -15.711 1.00 94.62 171 VAL A CA 1
ATOM 1240 C C . VAL A 1 171 ? -2.248 4.013 -17.202 1.00 94.62 171 VAL A C 1
ATOM 1242 O O . VAL A 1 171 ? -2.521 5.140 -17.627 1.00 94.62 171 VAL A O 1
ATOM 1245 N N . ASN A 1 172 ? -2.019 2.994 -18.025 1.00 91.81 172 ASN A N 1
ATOM 1246 C CA . ASN A 1 172 ? -2.218 3.118 -19.461 1.00 91.81 172 ASN A CA 1
ATOM 1247 C C . ASN A 1 172 ? -3.722 3.243 -19.734 1.00 91.81 172 ASN A C 1
ATOM 1249 O O . ASN A 1 172 ? -4.507 2.382 -19.341 1.00 91.81 172 ASN A O 1
ATOM 1253 N N . SER A 1 173 ? -4.144 4.303 -20.428 1.00 91.94 173 SER A N 1
ATOM 1254 C CA . SER A 1 173 ? -5.565 4.541 -20.714 1.00 91.94 173 SER A CA 1
ATOM 1255 C C . SER A 1 173 ? -6.217 3.461 -21.581 1.00 91.94 173 SER A C 1
ATOM 1257 O O . SER A 1 173 ? -7.441 3.417 -21.667 1.00 91.94 173 SER A O 1
ATOM 1259 N N . SER A 1 174 ? -5.417 2.605 -22.222 1.00 90.56 174 SER A N 1
ATOM 1260 C CA . SER A 1 174 ? -5.888 1.462 -23.015 1.00 90.56 174 SER A CA 1
ATOM 1261 C C . SER A 1 174 ? -6.123 0.200 -22.172 1.00 90.56 174 SER A C 1
ATOM 1263 O O . SER A 1 174 ? -6.801 -0.711 -22.637 1.00 90.56 174 SER A O 1
ATOM 1265 N N . CYS A 1 175 ? -5.576 0.138 -20.952 1.00 89.94 175 CYS A N 1
ATOM 1266 C CA . CYS A 1 175 ? -5.690 -0.992 -20.027 1.00 89.94 175 CYS A CA 1
ATOM 1267 C C . CYS A 1 175 ? -5.579 -0.518 -18.566 1.00 89.94 175 CYS A C 1
ATOM 1269 O O . CYS A 1 175 ? -4.605 -0.773 -17.863 1.00 89.94 175 CYS A O 1
ATOM 1271 N N . SER A 1 176 ? -6.602 0.190 -18.077 1.00 89.44 176 SER A N 1
ATOM 1272 C CA . SER A 1 176 ? -6.613 0.743 -16.712 1.00 89.44 176 SER A CA 1
ATOM 1273 C C . SER A 1 176 ? -6.680 -0.307 -15.589 1.00 89.44 176 SER A C 1
ATOM 1275 O O . SER A 1 176 ? -6.709 0.061 -14.419 1.00 89.44 176 SER A O 1
ATOM 1277 N N . THR A 1 177 ? -6.778 -1.591 -15.934 1.00 86.69 177 THR A N 1
ATOM 1278 C CA . THR A 1 177 ? -6.831 -2.737 -15.014 1.00 86.69 177 THR A CA 1
ATOM 1279 C C . THR A 1 177 ? -5.488 -3.426 -14.809 1.00 86.69 177 THR A C 1
ATOM 1281 O O . THR A 1 177 ? -5.357 -4.166 -13.840 1.00 86.69 177 THR A O 1
ATOM 1284 N N . ASP A 1 178 ? -4.516 -3.208 -15.697 1.00 86.00 178 ASP A N 1
ATOM 1285 C CA . ASP A 1 178 ? -3.285 -4.001 -15.728 1.00 86.00 178 ASP A CA 1
ATOM 1286 C C . ASP A 1 178 ? -2.216 -3.337 -14.847 1.00 86.00 178 ASP A C 1
ATOM 1288 O O . ASP A 1 178 ? -1.952 -2.137 -14.969 1.00 86.00 178 ASP A O 1
ATOM 1292 N N . GLU A 1 179 ? -1.618 -4.104 -13.930 1.00 82.50 179 GLU A N 1
ATOM 1293 C CA . GLU A 1 179 ? -0.649 -3.604 -12.934 1.00 82.50 179 GLU A CA 1
ATOM 1294 C C . GLU A 1 179 ? 0.751 -3.335 -13.511 1.00 82.50 179 GLU A C 1
ATOM 1296 O O . GLU A 1 179 ? 1.524 -2.573 -12.935 1.00 82.50 179 GLU A O 1
ATOM 1301 N N . ASP A 1 180 ? 1.063 -3.905 -14.677 1.00 81.81 180 ASP A N 1
ATOM 1302 C CA . ASP A 1 180 ? 2.338 -3.733 -15.386 1.00 81.81 180 ASP A CA 1
ATOM 1303 C C . ASP A 1 180 ? 2.309 -2.624 -16.465 1.00 81.81 180 ASP A C 1
ATOM 1305 O O . ASP A 1 180 ? 3.358 -2.227 -16.979 1.00 81.81 180 ASP A O 1
ATOM 1309 N N . CYS A 1 181 ? 1.120 -2.095 -16.791 1.00 77.69 181 CYS A N 1
ATOM 1310 C CA . CYS A 1 181 ? 0.834 -1.162 -17.895 1.00 77.69 181 CYS A CA 1
ATOM 1311 C C . CYS A 1 181 ? 1.217 -1.669 -19.295 1.00 77.69 181 CYS A C 1
ATOM 1313 O O . CYS A 1 181 ? 1.147 -0.908 -20.274 1.00 77.69 181 CYS A O 1
ATOM 1315 N N . THR A 1 182 ? 1.565 -2.947 -19.418 1.00 82.75 182 THR A N 1
ATOM 1316 C CA . THR A 1 182 ? 1.727 -3.638 -20.689 1.00 82.75 182 THR A CA 1
ATOM 1317 C C . THR A 1 182 ? 0.399 -4.276 -21.058 1.00 82.75 182 THR A C 1
ATOM 1319 O O . THR A 1 182 ? 0.123 -5.406 -20.685 1.00 82.75 182 THR A O 1
ATOM 1322 N N . CYS A 1 183 ? -0.428 -3.545 -21.812 1.00 84.75 183 CYS A N 1
ATOM 1323 C CA . CYS A 1 183 ? -1.756 -4.013 -22.208 1.00 84.75 183 CYS A CA 1
ATOM 1324 C C . CYS A 1 183 ? -1.679 -5.343 -22.972 1.00 84.75 183 CYS A C 1
ATOM 1326 O O . CYS A 1 183 ? -1.416 -5.374 -24.184 1.00 84.75 183 CYS A O 1
ATOM 1328 N N . ALA A 1 184 ? -1.907 -6.443 -22.260 1.00 71.69 184 ALA A N 1
ATOM 1329 C CA . ALA A 1 184 ? -1.727 -7.788 -22.772 1.00 71.69 184 ALA A CA 1
ATOM 1330 C C . ALA A 1 184 ? -2.867 -8.122 -23.742 1.00 71.69 184 ALA A C 1
ATOM 1332 O O . ALA A 1 184 ? -3.952 -8.538 -23.345 1.00 71.69 184 ALA A O 1
ATOM 1333 N N . GLY A 1 185 ? -2.616 -7.937 -25.040 1.00 63.72 185 GLY A N 1
ATOM 1334 C CA . GLY A 1 185 ? -3.571 -8.293 -26.089 1.00 63.72 185 GLY A CA 1
ATOM 1335 C C . GLY A 1 185 ? -4.190 -7.133 -26.866 1.00 63.72 185 GLY A C 1
ATOM 1336 O O . GLY A 1 185 ? -5.196 -7.361 -27.539 1.00 63.72 185 GLY A O 1
ATOM 1337 N N . LEU A 1 186 ? -3.583 -5.934 -26.902 1.00 48.50 186 LEU A N 1
ATOM 1338 C CA . LEU A 1 186 ? -3.754 -5.152 -28.134 1.00 48.50 186 LEU A CA 1
ATOM 1339 C C . LEU A 1 186 ? -3.219 -6.011 -29.292 1.00 48.50 186 LEU A C 1
ATOM 1341 O O . LEU A 1 186 ? -2.063 -6.441 -29.221 1.00 48.50 186 LEU A O 1
ATOM 1345 N N . PRO A 1 187 ? -4.002 -6.270 -30.357 1.00 49.94 187 PRO A N 1
ATOM 1346 C CA . PRO A 1 187 ? -3.440 -6.870 -31.552 1.00 49.94 187 PRO A CA 1
ATOM 1347 C C . PRO A 1 187 ? -2.357 -5.917 -32.046 1.00 49.94 187 PRO A C 1
ATOM 1349 O O . PRO A 1 187 ? -2.654 -4.775 -32.403 1.00 49.94 187 PRO A O 1
ATOM 1352 N N . THR A 1 188 ? -1.099 -6.369 -32.030 1.00 46.53 188 THR A N 1
ATOM 1353 C CA . THR A 1 188 ? 0.018 -5.632 -32.620 1.00 46.53 188 THR A CA 1
ATOM 1354 C C . THR A 1 188 ? -0.418 -5.243 -34.018 1.00 46.53 188 THR A C 1
ATOM 1356 O O . THR A 1 188 ? -0.643 -6.137 -34.838 1.00 46.53 188 THR A O 1
ATOM 1359 N N . ASN A 1 189 ? -0.624 -3.941 -34.259 1.00 47.28 189 ASN A N 1
ATOM 1360 C CA . ASN A 1 189 ? -1.162 -3.462 -35.527 1.00 47.28 189 ASN A CA 1
ATOM 1361 C C . ASN A 1 189 ? -0.276 -4.029 -36.631 1.00 47.28 189 ASN A C 1
ATOM 1363 O O . ASN A 1 189 ? 0.884 -3.637 -36.768 1.00 47.28 189 ASN A O 1
ATOM 1367 N N . THR A 1 190 ? -0.818 -5.011 -37.357 1.00 47.47 190 THR A N 1
ATOM 1368 C CA . THR A 1 190 ? -0.121 -5.655 -38.467 1.00 47.47 190 THR A CA 1
ATOM 1369 C C . THR A 1 190 ? 0.282 -4.524 -39.398 1.00 47.47 190 THR A C 1
ATOM 1371 O O . THR A 1 190 ? -0.586 -3.691 -39.677 1.00 47.47 190 THR A O 1
ATOM 1374 N N . PRO A 1 191 ? 1.565 -4.418 -39.797 1.00 46.06 191 PRO A N 1
ATOM 1375 C CA . PRO A 1 191 ? 2.064 -3.239 -40.487 1.00 46.06 191 PRO A CA 1
ATOM 1376 C C . PRO A 1 191 ? 1.143 -2.931 -41.658 1.00 46.06 191 PRO A C 1
ATOM 1378 O O . PRO A 1 191 ? 1.018 -3.738 -42.581 1.00 46.06 191 PRO A O 1
ATOM 1381 N N . VAL A 1 192 ? 0.454 -1.786 -41.568 1.00 48.91 192 VAL A N 1
ATOM 1382 C CA . VAL A 1 192 ? -0.425 -1.302 -42.630 1.00 48.91 192 VAL A CA 1
ATOM 1383 C C . VAL A 1 192 ? 0.434 -1.292 -43.888 1.00 48.91 192 VAL A C 1
ATOM 1385 O O . VAL A 1 192 ? 1.487 -0.650 -43.862 1.00 48.91 192 VAL A O 1
ATOM 1388 N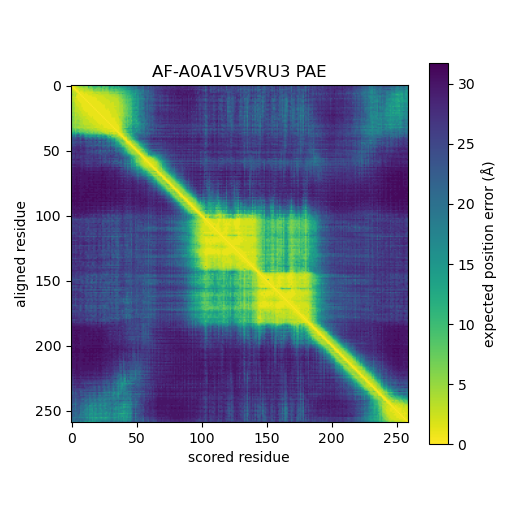 N . PRO A 1 193 ? 0.065 -2.036 -44.948 1.00 46.03 193 PRO A N 1
ATOM 1389 C CA . PRO A 1 193 ? 0.921 -2.157 -46.111 1.00 46.03 193 PRO A CA 1
ATOM 1390 C C . PRO A 1 193 ? 1.159 -0.760 -46.668 1.00 46.03 193 PRO A C 1
ATOM 1392 O O . PRO A 1 193 ? 0.214 -0.079 -47.071 1.00 46.03 193 PRO A O 1
ATOM 1395 N N . THR A 1 194 ? 2.423 -0.331 -46.639 1.00 54.44 194 THR A N 1
ATOM 1396 C CA . THR A 1 194 ? 2.867 0.955 -47.170 1.00 54.44 194 THR A CA 1
ATOM 1397 C C . THR A 1 194 ? 2.326 1.095 -48.581 1.00 54.44 194 THR A C 1
ATOM 1399 O O . THR A 1 194 ? 2.741 0.361 -49.478 1.00 54.44 194 THR A O 1
ATOM 1402 N N . ALA A 1 195 ? 1.369 2.003 -48.772 1.00 46.84 195 ALA A N 1
ATOM 1403 C CA . ALA A 1 195 ? 0.756 2.212 -50.069 1.00 46.84 195 ALA A CA 1
ATOM 1404 C C . ALA A 1 195 ? 1.831 2.709 -51.041 1.00 46.84 195 ALA A C 1
ATOM 1406 O O . ALA A 1 195 ? 2.285 3.850 -50.948 1.00 46.84 195 ALA A O 1
ATOM 1407 N N . THR A 1 196 ? 2.251 1.836 -51.958 1.00 52.72 196 THR A N 1
ATOM 1408 C CA . THR A 1 196 ? 3.167 2.184 -53.043 1.00 52.72 196 THR A CA 1
ATOM 1409 C C . THR A 1 196 ? 2.561 3.341 -53.825 1.00 52.72 196 THR A C 1
ATOM 1411 O O . THR A 1 196 ? 1.502 3.202 -54.437 1.00 52.72 196 THR A O 1
ATOM 1414 N N . SER A 1 197 ? 3.223 4.494 -53.796 1.00 43.12 197 SER A N 1
ATOM 1415 C CA . SER A 1 197 ? 2.775 5.695 -54.489 1.00 43.12 197 SER A CA 1
ATOM 1416 C C . SER A 1 197 ? 2.801 5.476 -56.004 1.00 43.12 197 SER A C 1
ATOM 1418 O O . SER A 1 197 ? 3.873 5.455 -56.612 1.00 43.12 197 SER A O 1
ATOM 1420 N N . ILE A 1 198 ? 1.626 5.342 -56.619 1.00 51.75 198 ILE A N 1
ATOM 1421 C CA . ILE A 1 198 ? 1.463 5.418 -58.074 1.00 51.75 198 ILE A CA 1
ATOM 1422 C C . ILE A 1 198 ? 1.339 6.906 -58.467 1.00 51.75 198 ILE A C 1
ATOM 1424 O O . ILE A 1 198 ? 0.510 7.603 -57.877 1.00 51.75 198 ILE A O 1
ATOM 1428 N N . PRO A 1 199 ? 2.128 7.429 -59.429 1.00 54.59 199 PRO A N 1
ATOM 1429 C CA . PRO A 1 199 ? 2.007 8.816 -59.888 1.00 54.59 199 PRO A CA 1
ATOM 1430 C C . PRO A 1 199 ? 0.899 8.993 -60.945 1.00 5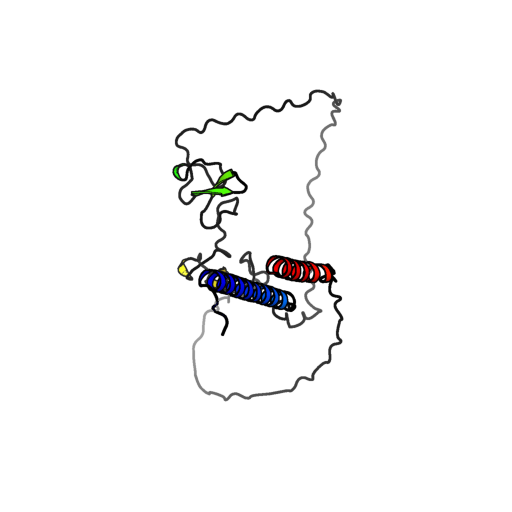4.59 199 PRO A C 1
ATOM 1432 O O . PRO A 1 199 ? 0.838 8.228 -61.905 1.00 54.59 199 PRO A O 1
ATOM 1435 N N . GLY A 1 200 ? 0.101 10.063 -60.827 1.00 52.84 200 GLY A N 1
ATOM 1436 C CA . GLY A 1 200 ? -0.983 10.417 -61.766 1.00 52.84 200 GLY A CA 1
ATOM 1437 C C . GLY A 1 200 ? -2.298 9.661 -61.493 1.00 52.84 200 GLY A C 1
ATOM 1438 O O . GLY A 1 200 ? -2.278 8.531 -61.028 1.00 52.84 200 GLY A O 1
ATOM 1439 N N . THR A 1 201 ? -3.495 10.216 -61.723 1.00 40.72 201 THR A N 1
A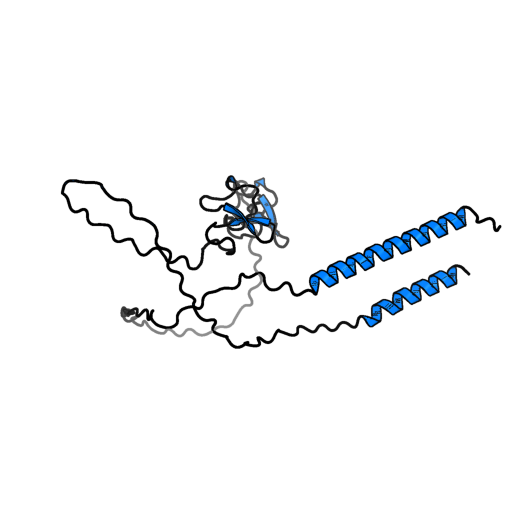TOM 1440 C CA . THR A 1 201 ? -3.873 11.297 -62.660 1.00 40.72 201 THR A CA 1
ATOM 1441 C C . THR A 1 201 ? -5.117 12.066 -62.143 1.00 40.72 201 THR A C 1
ATOM 1443 O O . THR A 1 201 ? -5.667 11.755 -61.092 1.00 40.72 201 THR A O 1
ATOM 1446 N N . THR A 1 202 ? -5.532 13.117 -62.851 1.00 45.84 202 THR A N 1
ATOM 1447 C CA . THR A 1 202 ? -6.447 14.204 -62.440 1.00 45.84 202 THR A CA 1
ATOM 1448 C C . THR A 1 202 ? -7.934 13.871 -62.190 1.00 45.84 202 THR A C 1
ATOM 1450 O O . THR A 1 202 ? -8.573 13.211 -63.004 1.00 45.84 202 THR A O 1
ATOM 1453 N N . THR A 1 203 ? -8.493 14.499 -61.139 1.00 52.31 203 THR A N 1
ATOM 1454 C CA . THR A 1 203 ? -9.800 15.217 -61.013 1.00 52.31 203 THR A CA 1
ATOM 1455 C C . THR A 1 203 ? -10.634 15.348 -62.311 1.00 52.31 203 THR A C 1
ATOM 1457 O O . THR A 1 203 ? -10.031 15.726 -63.318 1.00 52.31 203 THR A O 1
ATOM 1460 N N . PRO A 1 204 ? -11.987 15.156 -62.341 1.00 52.19 204 PRO A N 1
ATOM 1461 C CA . PRO A 1 204 ? -13.023 15.629 -61.382 1.00 52.19 204 PRO A CA 1
ATOM 1462 C C . PRO A 1 204 ? -14.040 14.515 -60.962 1.00 52.19 204 PRO A C 1
ATOM 1464 O O . PRO A 1 204 ? -13.695 13.350 -61.089 1.00 52.19 204 PRO A O 1
ATOM 1467 N N . LYS A 1 205 ? -15.272 14.699 -60.426 1.00 47.12 205 LYS A N 1
ATOM 1468 C CA . LYS A 1 205 ? -16.201 15.840 -60.160 1.00 47.12 205 LYS A CA 1
ATOM 1469 C C . LYS A 1 205 ? -17.180 15.473 -59.002 1.00 47.12 205 LYS A C 1
ATOM 1471 O O . LYS A 1 205 ? -17.516 14.296 -58.905 1.00 47.12 205 LYS A O 1
ATOM 1476 N N . PRO A 1 206 ? -17.706 16.404 -58.166 1.00 66.31 206 PRO A N 1
ATOM 1477 C CA . PRO A 1 206 ? -18.682 16.056 -57.113 1.00 66.31 206 PRO A CA 1
ATOM 1478 C C . PRO A 1 206 ? -20.124 15.900 -57.637 1.00 66.31 206 PRO A C 1
ATOM 1480 O O . PRO A 1 206 ? -20.485 16.602 -58.583 1.00 66.31 206 PRO A O 1
ATOM 1483 N N . THR A 1 207 ? -20.957 15.065 -56.981 1.00 44.62 207 THR A N 1
ATOM 1484 C CA . THR A 1 207 ? -22.432 15.211 -56.777 1.00 44.62 207 THR A CA 1
ATOM 1485 C C . THR A 1 207 ? -23.039 14.014 -55.999 1.00 44.62 207 THR A C 1
ATOM 1487 O O . THR A 1 207 ? -22.514 12.911 -56.069 1.00 44.62 207 THR A O 1
ATOM 1490 N N . ALA A 1 208 ? -24.183 14.253 -55.334 1.00 41.06 208 ALA A N 1
ATOM 1491 C CA . ALA A 1 208 ? -25.169 13.301 -54.776 1.00 41.06 208 ALA A CA 1
ATOM 1492 C C . ALA A 1 208 ? -24.906 12.627 -53.408 1.00 41.06 208 ALA A C 1
ATOM 1494 O O . ALA A 1 208 ? -24.494 11.477 -53.293 1.00 41.06 208 ALA A O 1
ATOM 1495 N N . THR A 1 209 ? -25.363 13.328 -52.368 1.00 58.84 209 THR A N 1
ATOM 1496 C CA . THR A 1 209 ? -25.935 12.773 -51.130 1.00 58.84 209 THR A CA 1
ATOM 1497 C C . THR A 1 209 ? -26.935 11.639 -51.394 1.00 58.84 209 THR A C 1
ATOM 1499 O O . THR A 1 209 ? -27.869 11.828 -52.173 1.00 58.84 209 THR A O 1
ATOM 1502 N N . LEU A 1 210 ? -26.852 10.537 -50.638 1.00 39.00 210 LEU A N 1
ATOM 1503 C CA . LEU A 1 210 ? -27.998 9.654 -50.390 1.00 39.00 210 LEU A CA 1
ATOM 1504 C C . LEU A 1 210 ? -28.158 9.306 -48.900 1.00 39.00 210 LEU A C 1
ATOM 1506 O O . LEU A 1 210 ? -27.241 9.410 -48.091 1.00 39.00 210 LEU A O 1
ATOM 1510 N N . LYS A 1 211 ? -29.410 8.991 -48.569 1.00 48.44 211 LYS A N 1
ATOM 1511 C CA . LYS A 1 211 ? -30.052 8.968 -47.247 1.00 48.44 211 LYS A CA 1
ATOM 1512 C C . LYS A 1 211 ? -29.783 7.649 -46.491 1.00 48.44 211 LYS A C 1
ATOM 1514 O O . LYS A 1 211 ? -29.686 6.613 -47.145 1.00 48.44 211 LYS A O 1
ATOM 1519 N N . PRO A 1 212 ? -29.717 7.642 -45.143 1.00 52.75 212 PRO A N 1
ATOM 1520 C CA . PRO A 1 212 ? -29.509 6.412 -44.381 1.00 52.75 212 PRO A CA 1
ATOM 1521 C C . PRO A 1 212 ? -30.720 5.472 -44.465 1.00 52.75 212 PRO A C 1
ATOM 1523 O O . PRO A 1 212 ? -31.862 5.895 -44.268 1.00 52.75 212 PRO A O 1
ATOM 1526 N N . THR A 1 213 ? -30.449 4.184 -44.679 1.00 46.88 213 THR A N 1
ATOM 1527 C CA . THR A 1 213 ? -31.430 3.097 -44.566 1.00 46.88 213 THR A CA 1
ATOM 1528 C C . THR A 1 213 ? -31.111 2.284 -43.320 1.00 46.88 213 THR A C 1
ATOM 1530 O O . THR A 1 213 ? -30.073 1.631 -43.247 1.00 46.88 213 THR A O 1
ATOM 1533 N N . ALA A 1 214 ? -32.007 2.322 -42.336 1.00 50.88 214 ALA A N 1
ATOM 1534 C CA . ALA A 1 214 ? -31.956 1.411 -41.203 1.00 50.88 214 ALA A CA 1
ATOM 1535 C C . ALA A 1 214 ? -32.478 0.032 -41.629 1.00 50.88 214 ALA A C 1
ATOM 1537 O O . ALA A 1 214 ? -33.565 -0.063 -42.197 1.00 50.88 214 ALA A O 1
ATOM 1538 N N . THR A 1 215 ? -31.740 -1.027 -41.294 1.00 48.50 215 THR A N 1
ATOM 1539 C CA . THR A 1 215 ? -32.209 -2.412 -41.422 1.00 48.50 215 THR A CA 1
ATOM 1540 C C . THR A 1 215 ? -32.018 -3.115 -40.089 1.00 48.50 215 THR A C 1
ATOM 1542 O O . THR A 1 215 ? -30.940 -3.611 -39.768 1.00 48.50 215 THR A O 1
ATOM 1545 N N . THR A 1 216 ? -33.083 -3.147 -39.296 1.00 49.97 216 THR A N 1
ATOM 1546 C CA . THR A 1 216 ? -33.199 -4.028 -38.136 1.00 49.97 216 THR A CA 1
ATOM 1547 C C . THR A 1 216 ? -33.457 -5.460 -38.600 1.00 49.97 216 THR A C 1
ATOM 1549 O O . THR A 1 216 ? -34.280 -5.704 -39.481 1.00 49.97 216 THR A O 1
ATOM 1552 N N . LYS A 1 217 ? -32.804 -6.435 -37.963 1.00 49.47 217 LYS A N 1
ATOM 1553 C CA . LYS A 1 217 ? -33.240 -7.835 -37.999 1.00 49.47 217 LYS A CA 1
ATOM 1554 C C . LYS A 1 217 ? -33.113 -8.428 -36.592 1.00 49.47 217 LYS A C 1
ATOM 1556 O O . LYS A 1 217 ? -32.062 -8.250 -35.979 1.00 49.47 217 LYS A O 1
ATOM 1561 N N . PRO A 1 218 ? -34.151 -9.093 -36.056 1.00 57.09 218 PRO A N 1
ATOM 1562 C CA . PRO A 1 218 ? -34.061 -9.731 -34.750 1.00 57.09 218 PRO A CA 1
ATOM 1563 C C . PRO A 1 218 ? -33.166 -10.971 -34.838 1.00 57.09 218 PRO A C 1
ATOM 1565 O O . PRO A 1 218 ? -33.301 -11.770 -35.767 1.00 57.09 218 PRO A O 1
ATOM 1568 N N . VAL A 1 219 ? -32.277 -11.142 -33.860 1.00 47.47 219 VAL A N 1
ATOM 1569 C CA . VAL A 1 219 ? -31.539 -12.393 -33.650 1.00 47.47 219 VAL A CA 1
ATOM 1570 C C . VAL A 1 219 ? -32.115 -13.088 -32.423 1.00 47.47 219 VAL A C 1
ATOM 1572 O O . VAL A 1 219 ? -32.256 -12.496 -31.356 1.00 47.47 219 VAL A O 1
ATOM 1575 N N . THR A 1 220 ? -32.495 -14.342 -32.634 1.00 42.47 220 THR A N 1
ATOM 1576 C CA . THR A 1 220 ? -33.156 -15.236 -31.686 1.00 42.47 220 THR A CA 1
ATOM 1577 C C . THR A 1 220 ? -32.339 -15.431 -30.411 1.00 42.47 220 THR A C 1
ATOM 1579 O O . THR A 1 220 ? -31.133 -15.663 -30.473 1.00 42.47 220 THR A O 1
ATOM 1582 N N . ALA A 1 221 ? -33.005 -15.402 -29.255 1.00 49.53 221 ALA A N 1
ATOM 1583 C CA . ALA A 1 221 ? -32.392 -15.779 -27.987 1.00 49.53 221 ALA A CA 1
ATOM 1584 C C . ALA A 1 221 ? -32.006 -17.268 -28.004 1.00 49.53 221 ALA A C 1
ATOM 1586 O O . ALA A 1 221 ? -32.855 -18.130 -28.232 1.00 49.53 221 ALA A O 1
ATOM 1587 N N . VAL A 1 222 ? -30.733 -17.564 -27.738 1.00 53.69 222 VAL A N 1
ATOM 1588 C CA . VAL A 1 222 ? -30.248 -18.926 -27.490 1.00 53.69 222 VAL A CA 1
ATOM 1589 C C . VAL A 1 222 ? -30.100 -19.098 -25.985 1.00 53.69 222 VAL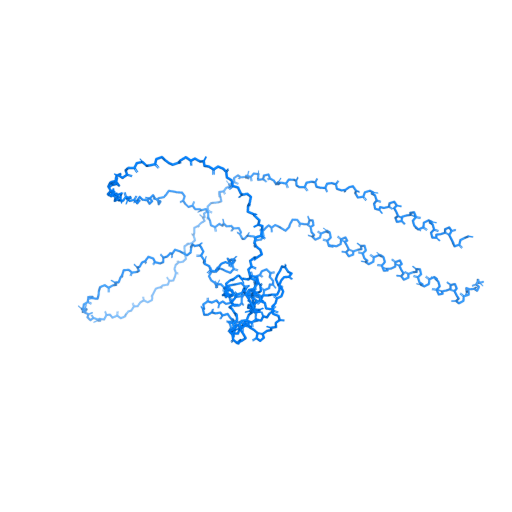 A C 1
ATOM 1591 O O . VAL A 1 222 ? -29.297 -18.417 -25.352 1.00 53.69 222 VAL A O 1
ATOM 1594 N N . THR A 1 223 ? -30.895 -20.000 -25.414 1.00 47.66 223 THR A N 1
ATOM 1595 C CA . THR A 1 223 ? -30.776 -20.424 -24.017 1.00 47.66 223 THR A CA 1
ATOM 1596 C C . THR A 1 223 ? -29.490 -21.230 -23.845 1.00 47.66 223 THR A C 1
ATOM 1598 O O . THR A 1 223 ? -29.340 -22.290 -24.448 1.00 47.66 223 THR A O 1
ATOM 1601 N N . GLU A 1 224 ? -28.566 -20.732 -23.026 1.00 47.19 224 GLU A N 1
ATOM 1602 C CA . GLU A 1 224 ? -27.322 -21.422 -22.673 1.00 47.19 224 GLU A CA 1
ATOM 1603 C C . GLU A 1 224 ? -27.472 -22.086 -21.287 1.00 47.19 224 GLU A C 1
ATOM 1605 O O . GLU A 1 224 ? -28.051 -21.462 -20.395 1.00 47.19 224 GLU A O 1
ATOM 1610 N N . PRO A 1 225 ? -27.033 -23.347 -21.088 1.00 51.88 225 PRO A N 1
ATOM 1611 C CA . PRO A 1 225 ? -27.281 -24.072 -19.842 1.00 51.88 225 PRO A CA 1
ATOM 1612 C C . PRO A 1 225 ? -26.390 -23.588 -18.690 1.00 51.88 225 PRO A C 1
ATOM 1614 O O . PRO A 1 225 ? -25.200 -23.324 -18.867 1.00 51.88 225 PRO A O 1
ATOM 1617 N N . GLU A 1 226 ? -26.958 -23.536 -17.483 1.00 44.47 226 GLU A N 1
ATOM 1618 C CA . GLU A 1 226 ? -26.229 -23.180 -16.264 1.00 44.47 226 GLU A CA 1
ATOM 1619 C C . GLU A 1 226 ? -25.101 -24.180 -15.972 1.00 44.47 226 GLU A C 1
ATOM 1621 O O . GLU A 1 226 ? -25.342 -25.341 -15.641 1.00 44.47 226 GLU A O 1
ATOM 1626 N N . THR A 1 227 ? -23.851 -23.716 -16.031 1.00 41.81 227 THR A N 1
ATOM 1627 C CA . THR A 1 227 ? -22.706 -24.465 -15.499 1.00 41.81 227 THR A CA 1
ATOM 1628 C C . THR A 1 227 ? -22.500 -24.076 -14.040 1.00 41.81 227 THR A C 1
ATOM 1630 O O . THR A 1 227 ? -22.042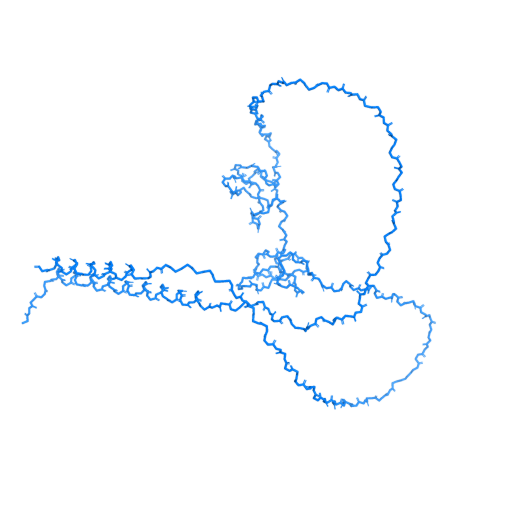 -22.976 -13.731 1.00 41.81 227 THR A O 1
ATOM 1633 N N . THR A 1 228 ? -22.852 -24.979 -13.126 1.00 44.84 228 THR A N 1
ATOM 1634 C CA . THR A 1 228 ? -22.781 -24.748 -11.678 1.00 44.84 228 THR A CA 1
ATOM 1635 C C . THR A 1 228 ? -21.328 -24.811 -11.191 1.00 44.84 228 THR A C 1
ATOM 1637 O O . THR A 1 228 ? -20.812 -25.876 -10.854 1.00 44.84 228 THR A O 1
ATOM 1640 N N . VAL A 1 229 ? -20.637 -23.668 -11.157 1.00 48.22 229 VAL A N 1
ATOM 1641 C CA . VAL A 1 229 ? -19.270 -23.587 -10.613 1.00 48.22 229 VAL A CA 1
ATOM 1642 C C . VAL A 1 229 ? -19.318 -23.711 -9.089 1.00 48.22 229 VAL A C 1
ATOM 1644 O O . VAL A 1 229 ? -19.832 -22.836 -8.392 1.00 48.22 229 VAL A O 1
ATOM 1647 N N . ALA A 1 230 ? -18.774 -24.810 -8.564 1.00 48.41 230 ALA A N 1
ATOM 1648 C CA . ALA A 1 230 ? -18.705 -25.066 -7.130 1.00 48.41 230 ALA A CA 1
ATOM 1649 C C . ALA A 1 230 ? -17.798 -24.040 -6.425 1.00 48.41 230 ALA A C 1
ATOM 1651 O O . ALA A 1 230 ? -16.596 -23.975 -6.682 1.00 48.41 230 ALA A O 1
ATOM 1652 N N . GLN A 1 231 ? -18.370 -23.251 -5.512 1.00 44.69 231 GLN A N 1
ATOM 1653 C CA . GLN A 1 231 ? -17.607 -22.312 -4.688 1.00 44.69 231 GLN A CA 1
ATOM 1654 C C . GLN A 1 231 ? -16.771 -23.050 -3.623 1.00 44.69 231 GLN A C 1
ATOM 1656 O O . GLN A 1 231 ? -17.261 -24.009 -3.018 1.00 44.69 231 GLN A O 1
ATOM 1661 N N . PRO A 1 232 ? -15.540 -22.591 -3.322 1.00 46.12 232 PRO A N 1
ATOM 1662 C CA . PRO A 1 232 ? -14.745 -23.145 -2.234 1.00 46.12 232 PRO A CA 1
ATOM 1663 C C . PRO A 1 232 ? -15.346 -22.758 -0.876 1.00 46.12 232 PRO A C 1
ATOM 1665 O O . PRO A 1 232 ? -15.334 -21.597 -0.470 1.00 46.12 232 PRO A O 1
ATOM 1668 N N . VAL A 1 233 ? -15.846 -23.751 -0.141 1.00 51.12 233 VAL A N 1
ATOM 1669 C CA . VAL A 1 233 ? -16.375 -23.580 1.219 1.00 51.12 233 VAL A CA 1
ATOM 1670 C C . VAL A 1 233 ? -15.248 -23.401 2.245 1.00 51.12 233 VAL A C 1
ATOM 1672 O O . VAL A 1 233 ? -14.865 -24.337 2.946 1.00 51.12 233 VAL A O 1
ATOM 1675 N N . THR A 1 234 ? -14.740 -22.176 2.397 1.00 45.25 234 THR A N 1
ATOM 1676 C CA . THR A 1 234 ? -13.846 -21.781 3.505 1.00 45.25 234 THR A CA 1
ATOM 1677 C C . THR A 1 234 ? -14.620 -21.649 4.825 1.00 45.25 234 THR A C 1
ATOM 1679 O O . THR A 1 234 ? -14.781 -20.580 5.412 1.00 45.25 234 THR A O 1
ATOM 1682 N N . GLY A 1 235 ? -15.136 -22.782 5.302 1.00 47.78 235 GLY A N 1
ATOM 1683 C CA . GLY A 1 235 ? -15.982 -22.881 6.486 1.00 47.78 235 GLY A CA 1
ATOM 1684 C C . GLY A 1 235 ? -15.226 -22.759 7.808 1.00 47.78 235 GLY A C 1
ATOM 1685 O O . GLY A 1 235 ? -15.092 -23.750 8.524 1.00 47.78 235 GLY A O 1
ATOM 1686 N N . LEU A 1 236 ? -14.821 -21.548 8.200 1.00 44.62 236 LEU A N 1
ATOM 1687 C CA . LEU A 1 236 ? -14.400 -21.282 9.579 1.00 44.62 236 LEU A CA 1
ATOM 1688 C C . LEU A 1 236 ? -15.626 -21.011 10.472 1.00 44.62 236 LEU A C 1
ATOM 1690 O O . LEU A 1 236 ? -15.944 -19.872 10.812 1.00 44.62 236 LEU A O 1
ATOM 1694 N N . LYS A 1 237 ? -16.333 -22.085 10.853 1.00 43.19 237 LYS A N 1
ATOM 1695 C CA . LYS A 1 237 ? -17.410 -22.048 11.860 1.00 43.19 237 LYS A CA 1
ATOM 1696 C C . LYS A 1 237 ? -16.837 -21.756 13.256 1.00 43.19 237 LYS A C 1
ATOM 1698 O O . LYS A 1 237 ? -16.692 -22.662 14.073 1.00 43.19 237 LYS A O 1
ATOM 1703 N N . VAL A 1 238 ? -16.548 -20.492 13.552 1.00 45.56 238 VAL A N 1
ATOM 1704 C CA . VAL A 1 238 ? -16.334 -20.039 14.935 1.00 45.56 238 VAL A CA 1
ATOM 1705 C C . VAL A 1 238 ? -17.701 -19.937 15.631 1.00 45.56 238 VAL A C 1
ATOM 1707 O O . VAL A 1 238 ? -18.573 -19.227 15.127 1.00 45.56 238 VAL A O 1
ATOM 1710 N N . PRO A 1 239 ? -17.947 -20.643 16.752 1.00 48.56 239 PRO A N 1
ATOM 1711 C CA . PRO A 1 239 ? -19.254 -20.645 17.399 1.00 48.56 239 PRO A CA 1
ATOM 1712 C C . PRO A 1 239 ? -19.518 -19.315 18.119 1.00 48.56 239 PRO A C 1
ATOM 1714 O O . PRO A 1 239 ? -18.980 -19.045 19.193 1.00 48.56 239 PRO A O 1
ATOM 1717 N N . THR A 1 240 ? -20.416 -18.502 17.558 1.00 55.91 240 THR A N 1
ATOM 1718 C CA . THR A 1 240 ? -20.831 -17.187 18.091 1.00 55.91 240 THR A CA 1
ATOM 1719 C C . THR A 1 240 ? -21.448 -17.256 19.500 1.00 55.91 240 THR A C 1
ATOM 1721 O O . THR A 1 240 ? -21.597 -16.237 20.173 1.00 55.91 240 THR A O 1
ATOM 1724 N N . THR A 1 241 ? -21.784 -18.455 19.981 1.00 52.72 241 THR A N 1
ATOM 1725 C CA . THR A 1 241 ? -22.438 -18.721 21.270 1.00 52.72 241 THR A CA 1
ATOM 1726 C C . THR A 1 241 ? -21.608 -18.311 22.494 1.00 52.72 241 THR A C 1
ATOM 1728 O O . THR A 1 241 ? -22.182 -18.049 23.547 1.00 52.72 241 THR A O 1
ATOM 1731 N N . ALA A 1 242 ? -20.278 -18.210 22.381 1.00 51.06 242 ALA A N 1
ATOM 1732 C CA . ALA A 1 242 ? -19.412 -17.852 23.513 1.00 51.06 242 ALA A CA 1
ATOM 1733 C C . ALA A 1 242 ? -19.457 -16.353 23.893 1.00 51.06 242 ALA A C 1
ATOM 1735 O O . ALA A 1 242 ? -19.212 -16.005 25.047 1.00 51.06 242 ALA A O 1
ATOM 1736 N N . GLY A 1 243 ? -19.792 -15.458 22.954 1.00 50.06 243 GLY A N 1
ATOM 1737 C CA . GLY A 1 243 ? -19.738 -14.005 23.184 1.00 50.06 243 GLY A CA 1
ATOM 1738 C C . GLY A 1 243 ? -20.874 -13.450 24.053 1.00 50.06 243 GLY A C 1
ATOM 1739 O O . GLY A 1 243 ? -20.672 -12.499 24.805 1.00 50.06 243 GLY A O 1
ATOM 1740 N N . LEU A 1 244 ? -22.064 -14.056 23.988 1.00 55.84 244 LEU A N 1
ATOM 1741 C CA . LEU A 1 244 ? -23.256 -13.575 24.704 1.00 55.84 244 LEU A CA 1
ATOM 1742 C C . LEU A 1 244 ? -23.231 -13.879 26.212 1.00 55.84 244 LEU A C 1
ATOM 1744 O O . LEU A 1 244 ? -23.782 -13.107 26.994 1.00 55.84 244 LEU A O 1
ATOM 1748 N N . GLY A 1 245 ? -22.569 -14.962 26.634 1.00 55.81 245 GLY A N 1
ATOM 1749 C CA . GLY A 1 245 ? -22.511 -15.354 28.048 1.00 55.81 245 GLY A CA 1
ATOM 1750 C C . GLY A 1 245 ? -21.712 -14.380 28.922 1.00 55.81 245 GLY A C 1
ATOM 1751 O O . GLY A 1 245 ? -22.137 -14.047 30.026 1.00 55.81 245 GLY A O 1
ATOM 1752 N N . ILE A 1 246 ? -20.584 -13.873 28.413 1.00 68.00 246 ILE A N 1
ATOM 1753 C CA . ILE A 1 246 ? -19.673 -13.001 29.176 1.00 68.00 246 ILE A CA 1
ATOM 1754 C C . ILE A 1 246 ? -20.314 -11.630 29.444 1.00 68.00 246 ILE A C 1
ATOM 1756 O O . ILE A 1 246 ? -20.230 -11.117 30.559 1.00 68.00 246 ILE A O 1
ATOM 1760 N N . GLY A 1 247 ? -21.004 -11.056 28.451 1.00 68.31 247 GLY A N 1
ATOM 1761 C CA . GLY A 1 247 ? -21.679 -9.763 28.605 1.00 68.31 247 GLY A CA 1
ATOM 1762 C C . GLY A 1 247 ? -22.781 -9.789 29.668 1.00 68.31 247 GLY A C 1
ATOM 1763 O O . GLY A 1 247 ? -22.874 -8.874 30.483 1.00 68.31 247 GLY A O 1
ATOM 1764 N N . LEU A 1 248 ? -23.577 -10.862 29.709 1.00 71.44 248 LEU A N 1
ATOM 1765 C CA . LEU A 1 248 ? -24.669 -11.000 30.675 1.00 71.44 248 LEU A CA 1
ATOM 1766 C C . LEU A 1 248 ? -24.135 -11.218 32.103 1.00 71.44 248 LEU A C 1
ATOM 1768 O O . LEU A 1 248 ? -24.649 -10.612 33.044 1.00 71.44 248 LEU A O 1
ATOM 1772 N N . LEU A 1 249 ? -23.043 -11.980 32.250 1.00 74.94 249 LEU A N 1
ATOM 1773 C CA . LEU A 1 249 ? -22.367 -12.212 33.532 1.00 74.94 249 LEU A CA 1
ATOM 1774 C C . LEU A 1 249 ? -21.821 -10.903 34.135 1.00 74.94 249 LEU A C 1
ATOM 1776 O O . LEU A 1 249 ? -22.057 -10.623 35.314 1.00 74.94 249 LEU A O 1
ATOM 1780 N N . LEU A 1 250 ? -21.180 -10.053 33.322 1.00 73.56 250 LEU A N 1
ATOM 1781 C CA . LEU A 1 250 ? -20.687 -8.737 33.754 1.00 73.56 250 LEU A CA 1
ATOM 1782 C C . LEU A 1 250 ? -21.817 -7.793 34.197 1.00 73.56 250 LEU A C 1
ATOM 1784 O O . LEU A 1 250 ? -21.657 -7.083 35.190 1.00 73.56 250 LEU A O 1
ATOM 1788 N N . ILE A 1 251 ? -22.972 -7.813 33.521 1.00 77.25 251 ILE A N 1
ATOM 1789 C CA . ILE A 1 251 ? -24.143 -7.009 33.915 1.00 77.25 251 ILE A CA 1
ATOM 1790 C C . ILE A 1 251 ? -24.694 -7.481 35.269 1.00 77.25 251 ILE A C 1
ATOM 1792 O O . ILE A 1 251 ? -24.958 -6.651 36.140 1.00 77.25 251 ILE A O 1
ATOM 1796 N N . SER A 1 252 ? -24.811 -8.796 35.491 1.00 76.00 252 SER A N 1
ATOM 1797 C CA . SER A 1 252 ? -25.243 -9.330 36.792 1.00 76.00 252 SER A CA 1
ATOM 1798 C C . SER A 1 252 ? -24.257 -9.028 37.926 1.00 76.00 252 SER A C 1
ATOM 1800 O O . SER A 1 252 ? -24.691 -8.694 39.027 1.00 76.00 252 SER A O 1
ATOM 1802 N N . PHE A 1 253 ? -22.945 -9.068 37.665 1.00 76.94 253 PHE A N 1
ATOM 1803 C CA . PHE A 1 253 ? -21.930 -8.724 38.668 1.00 76.94 253 PHE A CA 1
ATOM 1804 C C . PHE A 1 253 ? -21.938 -7.223 38.998 1.00 76.94 253 PHE A C 1
ATOM 1806 O O . PHE A 1 253 ? -21.800 -6.843 40.156 1.00 76.94 253 PHE A O 1
ATOM 1813 N N . GLY A 1 254 ? -22.180 -6.367 37.998 1.00 77.06 254 GLY A N 1
ATOM 1814 C CA . GLY A 1 254 ? -22.381 -4.931 38.199 1.00 77.06 254 GLY A CA 1
ATOM 1815 C C . GLY A 1 254 ? -23.611 -4.614 39.054 1.00 77.06 254 GLY A C 1
ATOM 1816 O O . GLY A 1 254 ? -23.522 -3.777 39.948 1.00 77.06 254 GLY A O 1
ATOM 1817 N N . LEU A 1 255 ? -24.737 -5.310 38.843 1.00 77.50 255 LEU A N 1
ATOM 1818 C CA . LEU A 1 255 ? -25.928 -5.153 39.690 1.00 77.50 255 LEU A CA 1
ATOM 1819 C C . LEU A 1 255 ? -25.679 -5.610 41.137 1.00 77.50 255 LEU A C 1
ATOM 1821 O O . LEU A 1 255 ? -26.119 -4.942 42.067 1.00 77.50 255 LEU A O 1
ATOM 1825 N N . ALA A 1 256 ? -24.951 -6.713 41.329 1.00 72.62 256 ALA A N 1
ATOM 1826 C CA . ALA A 1 256 ? -24.636 -7.265 42.649 1.00 72.62 256 ALA A CA 1
ATOM 1827 C C . ALA A 1 256 ? -23.652 -6.415 43.482 1.00 72.62 256 ALA A C 1
ATOM 1829 O O . ALA A 1 256 ? -23.474 -6.689 44.661 1.00 72.62 256 ALA A O 1
ATOM 1830 N N . LEU A 1 257 ? -23.015 -5.399 42.886 1.00 68.44 257 LEU A N 1
ATOM 1831 C CA . LEU A 1 257 ? -22.191 -4.403 43.590 1.00 68.44 257 LEU A CA 1
ATOM 1832 C C . LEU A 1 257 ? -22.951 -3.100 43.908 1.00 68.44 257 LEU A C 1
ATOM 1834 O O . LEU A 1 257 ? -22.376 -2.188 44.501 1.00 68.44 257 LEU A O 1
ATOM 1838 N N . ILE A 1 258 ? -24.212 -2.984 43.475 1.00 70.62 258 ILE A N 1
ATOM 1839 C CA . ILE A 1 258 ? -25.071 -1.801 43.670 1.00 70.62 258 ILE A CA 1
ATOM 1840 C C . ILE A 1 258 ? -26.101 -2.021 44.798 1.00 70.62 258 ILE A C 1
ATOM 1842 O O . ILE A 1 258 ? -26.609 -1.040 45.346 1.00 70.62 258 ILE A O 1
ATOM 1846 N N . PHE A 1 259 ? -26.386 -3.281 45.145 1.00 67.25 259 PHE A N 1
ATOM 1847 C CA . PHE A 1 259 ? -27.269 -3.705 46.239 1.00 67.25 259 PHE A CA 1
ATOM 1848 C C . PHE A 1 259 ? -26.471 -4.249 47.430 1.00 67.25 259 PHE A C 1
ATOM 1850 O O . PHE A 1 259 ? -26.910 -3.975 48.568 1.00 67.25 259 PHE A O 1
#

Sequence (259 aa):
MPKIDKKNLLLIIILVATVILGAITVTTALKLYQIGQKPVAPTAPESKPKAVDNSCRLTFTVTVVTTPTPTTPVSTTVTPTSQLTPTATLKPTATPTPGSKTACFDECSSDGQCASGLRCLTYSGTKRCLNSNCPTEIDCACNPCWGKCTEDVECLSGLKCLSVSGEKRCVNSSCSTDEDCTCAGLPTNTPVPTATSIPGTTTPKPTATLKPTATTKPVTAVTEPETTVAQPVTGLKVPTTAGLGIGLLLISFGLALIF

Mean predicted aligned error: 21.58 Å

Solvent-accessible surface area (backbone atoms only — not comparable to full-atom values): 17616 Å² total; per-residue (Å²): 132,87,84,78,50,76,69,58,53,52,52,51,51,54,54,52,52,52,53,53,54,51,53,53,54,52,55,50,52,52,52,54,50,58,57,71,65,47,78,76,70,72,84,66,74,86,86,72,77,82,80,79,81,86,78,90,76,84,81,80,83,81,79,79,76,80,74,78,81,82,82,86,79,80,92,77,93,76,82,91,78,90,82,79,85,80,72,85,72,76,71,80,78,72,76,77,68,91,82,70,59,36,55,59,60,34,77,42,93,43,46,88,45,26,37,92,80,34,32,50,41,76,49,99,87,43,40,18,13,25,21,84,88,31,72,83,50,71,75,43,69,62,63,52,42,62,34,76,41,93,43,46,86,78,26,55,94,80,34,31,48,41,73,47,99,86,42,40,18,10,24,25,82,90,30,68,82,51,77,79,45,66,61,88,74,67,75,75,77,70,77,74,77,78,77,77,85,74,85,82,84,83,87,88,82,92,86,82,89,81,80,91,80,88,82,89,76,90,78,81,89,76,90,75,83,88,78,84,77,82,75,85,81,84,76,79,82,72,74,73,75,66,65,61,57,57,59,54,51,53,53,53,54,55,52,68,73,76,112

pLDDT: mean 71.28, std 19.36, range [38.56, 97.25]

Secondary structure (DSSP, 8-state):
-----HHHHHHHHHHHHHHHHHHHHHHHHHHHHHHHHS-----S----SPP--S------------PPP-------------------------PPPTTPPB-TT-B-SSGGGBPTTEEEEEETTEEEEEETT-TT-SS----STT-B-SSGGGS-TTEEEEEETTEEEEEETT-TT-TTS--TT-------------------------------------PPP--------------THHHHHHHHHHHHHHHHTT-